Protein AF-0000000075247983 (afdb_homodimer)

Solvent-accessible surface area (backbone atoms only — not comparable to full-atom values): 19689 Å² total; per-residue (Å²): 115,66,64,57,51,50,50,52,48,49,51,36,50,49,36,50,51,39,23,76,73,70,76,43,40,86,64,41,72,39,65,84,83,71,59,38,59,52,85,48,96,90,52,69,82,60,25,55,70,13,61,69,45,40,49,29,49,49,37,22,47,49,20,57,75,70,66,35,63,68,55,24,50,51,24,52,57,52,45,76,62,61,50,58,38,57,54,6,48,50,47,36,47,51,48,50,72,71,66,48,61,91,81,47,50,81,69,48,46,58,53,29,51,53,44,39,75,38,38,58,59,46,34,74,79,36,46,70,59,46,51,49,48,25,54,75,36,22,67,56,39,46,48,21,38,52,51,38,29,51,54,51,41,52,51,54,52,49,50,62,67,62,51,70,69,77,76,71,76,73,72,79,74,74,75,73,84,121,115,66,64,57,49,49,50,53,49,49,51,37,49,49,38,51,52,38,24,76,74,70,76,44,40,85,65,41,72,39,64,85,85,72,60,36,61,51,85,48,94,90,51,70,82,60,25,54,70,13,61,68,46,39,50,30,49,50,38,22,49,50,20,58,74,71,68,36,63,68,54,24,51,50,23,52,57,52,46,76,64,60,49,58,38,58,54,5,48,49,46,35,48,51,47,50,69,71,66,49,62,91,80,46,50,81,69,47,46,58,51,29,51,53,43,40,75,37,39,57,60,47,36,75,80,34,48,68,59,47,52,49,48,25,55,75,36,22,66,57,39,46,49,20,38,52,49,39,28,50,52,50,41,53,50,54,51,50,50,61,67,62,51,69,68,77,74,72,73,73,74,78,75,75,75,74,80,124

Radius of gyration: 28.71 Å; Cα contacts (8 Å, |Δi|>4): 328; chains: 2; bounding box: 70×82×101 Å

Organism: NCBI:txid1955775

InterPro domains:
  IPR011333 SKP1/BTB/POZ domain superfamily [G3DSA:3.30.710.10] (1-108)

Nearest PDB structures (foldseek):
  4abn-assembly1_A  TM=3.132E-01  e=3.348E+00  Mus musculus
  9fmd-assembly1_J  TM=4.756E-01  e=9.266E+00  Homo sapiens
  4abn-assembly2_B  TM=3.081E-01  e=3.727E+00  Mus musculus
  4abn-assembly1_A  TM=3.132E-01  e=3.348E+00  Mus musculus
  9fmd-assembly1_J  TM=4.759E-01  e=9.266E+00  Homo sapiens

Sequence (356 aa):
RRIVLEDELLDTVGCFLQYQYTGEYFPKRLPAPSDALETDPSIPPIDDTGEQLLKHARVYTLADKLGLQNLKRLAHSKIHRINSTARGEIAYARYVYGNTSQDDITIRKPVAAFWASRSHVLRHEAEKEFKSMCLEYPQFGFDVLSLVLDQKEKRSHDRLAESPSVKGSARKRTRMQLRRIVLEDELLDTVGCFLQYQYTGEYFPKRLPAPSDALETDPSIPPIDDTGEQLLKHARVYTLADKLGLQNLKRLAHSKIHRINSTARGEIAYARYVYGNTSQDDITIRKPVAAFWASRSHVLRHEAEKEFKSMCLEYPQFGFDVLSLVLDQKEKRSHDRLAESPSVKGSARKRTRMQL

Foldseek 3Di:
DVVVVVVLVVLLVQQVVVCVVPVGGPQGQDDPPVSATDDDPVDDQEAEQLVQLVSLVSNLLVCVVVVNVSSNVRSLSNNVRHHYALNSLLVNQLCDLVRDDPPCCVNLVVSLVVCLVPVVPRCVVPVVSVVVSCVVRVVSVVSNVVVNVVVVVVVVVVVVVPPPPPPPPPPPPPPPPD/DVVVVVVLVVLLVQQVVVCVVPVGGPQGQDDPPVSATDDDPVDDQEAEQLVQLVSLVSNLLVCVVVVNVSSNVRSLSNNVRHHYALNSLLVNQLCDLVRDDPPCCVNLVVSLVVCLVPVVPRCVVPVVSVVVSCVVRVVSVVSNVVVNVVVVVVVVVVVVVPPPPPPPPPPPPPPPPD

Structure (mmCIF, N/CA/C/O backbone):
data_AF-0000000075247983-model_v1
#
loop_
_entity.id
_entity.type
_entity.pdbx_description
1 polymer 'BTB domain-containing protein'
#
loop_
_atom_site.group_PDB
_atom_site.id
_atom_site.type_symbol
_atom_site.label_atom_id
_atom_site.label_alt_id
_atom_site.label_comp_id
_atom_site.label_asym_id
_atom_site.label_entity_id
_atom_site.label_seq_id
_atom_site.pdbx_PDB_ins_code
_atom_site.Cartn_x
_atom_site.Cartn_y
_atom_site.Cartn_z
_atom_site.occupancy
_atom_site.B_iso_or_equiv
_atom_site.auth_seq_id
_atom_site.auth_comp_id
_atom_site.auth_asym_id
_atom_site.auth_atom_id
_atom_site.pdbx_PDB_model_num
ATOM 1 N N . ARG A 1 1 ? 4.637 -6.156 -30.203 1 51.94 1 ARG A N 1
ATOM 2 C CA . ARG A 1 1 ? 3.658 -6.293 -29.125 1 51.94 1 ARG A CA 1
ATOM 3 C C . ARG A 1 1 ? 2.572 -7.297 -29.5 1 51.94 1 ARG A C 1
ATOM 5 O O . ARG A 1 1 ? 2.199 -8.148 -28.688 1 51.94 1 ARG A O 1
ATOM 12 N N . ARG A 1 2 ? 2.15 -7.371 -30.797 1 62.53 2 ARG A N 1
ATOM 13 C CA . ARG A 1 2 ? 1.099 -8.25 -31.281 1 62.53 2 ARG A CA 1
ATOM 14 C C . ARG A 1 2 ? 1.6 -9.68 -31.422 1 62.53 2 ARG A C 1
ATOM 16 O O . ARG A 1 2 ? 0.907 -10.625 -31.031 1 62.53 2 ARG A O 1
ATOM 23 N N . ILE A 1 3 ? 2.717 -9.75 -31.844 1 66.81 3 ILE A N 1
ATOM 24 C CA . ILE A 1 3 ? 3.291 -11.07 -32.062 1 66.81 3 ILE A CA 1
ATOM 25 C C . ILE A 1 3 ? 3.486 -11.789 -30.734 1 66.81 3 ILE A C 1
ATOM 27 O O . ILE A 1 3 ? 3.184 -12.977 -30.625 1 66.81 3 ILE A O 1
ATOM 31 N N . VAL A 1 4 ? 3.848 -11.086 -29.812 1 69.88 4 VAL A N 1
ATOM 32 C CA . VAL A 1 4 ? 4.102 -11.672 -28.5 1 69.88 4 VAL A CA 1
ATOM 33 C C . VAL A 1 4 ? 2.789 -12.141 -27.875 1 69.88 4 VAL A C 1
ATOM 35 O O . VAL A 1 4 ? 2.709 -13.25 -27.344 1 69.88 4 VAL A O 1
ATOM 38 N N . LEU A 1 5 ? 1.831 -11.391 -28.094 1 75.12 5 LEU A N 1
ATOM 39 C CA . LEU A 1 5 ? 0.512 -11.758 -27.594 1 75.12 5 LEU A CA 1
ATOM 40 C C . LEU A 1 5 ? -0.012 -13.008 -28.297 1 75.12 5 LEU A C 1
ATOM 42 O O . LEU A 1 5 ? -0.596 -13.883 -27.656 1 75.12 5 LEU A O 1
ATOM 46 N N . GLU A 1 6 ? 0.311 -12.969 -29.562 1 77.44 6 GLU A N 1
ATOM 47 C CA . GLU A 1 6 ? -0.13 -14.109 -30.359 1 77.44 6 GLU A CA 1
ATOM 48 C C . GLU A 1 6 ? 0.582 -15.391 -29.922 1 77.44 6 GLU A C 1
ATOM 50 O O . GLU A 1 6 ? -0.037 -16.453 -29.844 1 77.44 6 GLU A O 1
ATOM 55 N N . ASP A 1 7 ? 1.774 -15.211 -29.641 1 82.31 7 ASP A N 1
ATOM 56 C CA . ASP A 1 7 ? 2.549 -16.375 -29.219 1 82.31 7 ASP A CA 1
ATOM 57 C C . ASP A 1 7 ? 2.092 -16.859 -27.844 1 82.31 7 ASP A C 1
ATOM 59 O O . ASP A 1 7 ? 1.99 -18.062 -27.609 1 82.31 7 ASP A O 1
ATOM 63 N N . GLU A 1 8 ? 1.837 -15.945 -27.016 1 83.88 8 GLU A N 1
ATOM 64 C CA . GLU A 1 8 ? 1.361 -16.297 -25.688 1 83.88 8 GLU A CA 1
ATOM 65 C C . GLU A 1 8 ? -0.005 -16.969 -25.75 1 83.88 8 GLU A C 1
ATOM 67 O O . GLU A 1 8 ? -0.257 -17.953 -25.031 1 83.88 8 GLU A O 1
ATOM 72 N N . LEU A 1 9 ? -0.744 -16.469 -26.609 1 88.19 9 LEU A N 1
ATOM 73 C CA . LEU A 1 9 ? -2.072 -17.047 -26.781 1 88.19 9 LEU A CA 1
ATOM 74 C C . LEU A 1 9 ? -1.981 -18.453 -27.359 1 88.19 9 LEU A C 1
ATOM 76 O O . LEU A 1 9 ? -2.689 -19.359 -26.906 1 88.19 9 LEU A O 1
ATOM 80 N N . LEU A 1 10 ? -1.071 -18.625 -28.281 1 91.06 10 LEU A N 1
ATOM 81 C CA . LEU A 1 10 ? -0.896 -19.922 -28.906 1 91.06 10 LEU A CA 1
ATOM 82 C C . LEU A 1 10 ? -0.409 -20.953 -27.891 1 91.06 10 LEU A C 1
ATOM 84 O O . LEU A 1 10 ? -0.871 -22.094 -27.891 1 91.06 10 LEU A O 1
ATOM 88 N N . ASP A 1 11 ? 0.455 -20.484 -27.141 1 94.44 11 ASP A N 1
ATOM 89 C CA . ASP A 1 11 ? 0.974 -21.375 -26.109 1 94.44 11 ASP A CA 1
ATOM 90 C C . ASP A 1 11 ? -0.123 -21.781 -25.125 1 94.44 11 ASP A C 1
ATOM 92 O O . ASP A 1 11 ? -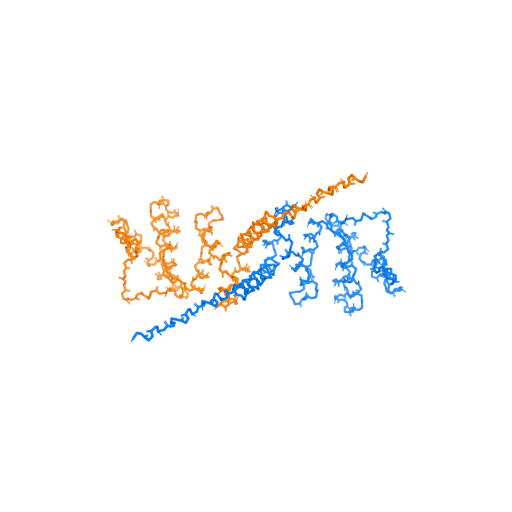0.241 -22.953 -24.766 1 94.44 11 ASP A O 1
ATOM 96 N N . THR A 1 12 ? -0.912 -20.906 -24.734 1 97.38 12 THR A N 1
ATOM 97 C CA . THR A 1 12 ? -1.99 -21.156 -23.781 1 97.38 12 THR A CA 1
ATOM 98 C C . THR A 1 12 ? -3.025 -22.109 -24.375 1 97.38 12 THR A C 1
ATOM 100 O O . THR A 1 12 ? -3.451 -23.062 -23.703 1 97.38 12 THR A O 1
ATOM 103 N N . VAL A 1 13 ? -3.334 -21.875 -25.562 1 96.69 13 VAL A N 1
ATOM 104 C CA . VAL A 1 13 ? -4.285 -22.734 -26.25 1 96.69 13 VAL A CA 1
ATOM 105 C C . VAL A 1 13 ? -3.703 -24.141 -26.406 1 96.69 13 VAL A C 1
ATOM 107 O O . VAL A 1 13 ? -4.418 -25.125 -26.266 1 96.69 13 VAL A O 1
ATOM 110 N N . GLY A 1 14 ? -2.48 -24.141 -26.734 1 97.31 14 GLY A N 1
ATOM 111 C CA . GLY A 1 14 ? -1.809 -25.438 -26.797 1 97.31 14 GLY A CA 1
ATOM 112 C C . GLY A 1 14 ? -1.9 -26.219 -25.5 1 97.31 14 GLY A C 1
ATOM 113 O O . GLY A 1 14 ? -2.184 -27.422 -25.516 1 97.31 14 GLY A O 1
ATOM 114 N N . CYS A 1 15 ? -1.684 -25.609 -24.438 1 97.81 15 CYS A N 1
ATOM 115 C CA . CYS A 1 15 ? -1.804 -26.25 -23.125 1 97.81 15 CYS A CA 1
ATOM 116 C C . CYS A 1 15 ? -3.227 -26.734 -22.891 1 97.81 15 CYS A C 1
ATOM 118 O O . CYS A 1 15 ? -3.43 -27.844 -22.391 1 97.81 15 CYS A O 1
ATOM 120 N N . PHE A 1 16 ? -4.188 -25.875 -23.25 1 98 16 PHE A N 1
ATOM 121 C CA . PHE A 1 16 ? -5.594 -26.219 -23.109 1 98 16 PHE A CA 1
ATOM 122 C C . PHE A 1 16 ? -5.93 -27.469 -23.906 1 98 16 PHE A C 1
ATOM 124 O O . PHE A 1 16 ? -6.574 -28.391 -23.391 1 98 16 PHE A O 1
ATOM 131 N N . LEU A 1 17 ? -5.492 -27.438 -25.109 1 97.75 17 LEU A N 1
ATOM 132 C CA . LEU A 1 17 ? -5.77 -28.578 -25.984 1 97.75 17 LEU A CA 1
ATOM 133 C C . LEU A 1 17 ? -5.121 -29.859 -25.422 1 97.75 17 LEU A C 1
ATOM 135 O O . LEU A 1 17 ? -5.746 -30.922 -25.422 1 97.75 17 LEU A O 1
ATOM 139 N N . GLN A 1 18 ? -3.93 -29.75 -25.031 1 98 18 GLN A N 1
ATOM 140 C CA . GLN A 1 18 ? -3.252 -30.891 -24.422 1 98 18 GLN A CA 1
ATOM 141 C C . GLN A 1 18 ? -4.031 -31.422 -23.219 1 98 18 GLN A C 1
ATOM 143 O O . GLN A 1 18 ? -4.176 -32.625 -23.047 1 98 18 GLN A O 1
ATOM 148 N N . TYR A 1 19 ? -4.473 -30.578 -22.453 1 98.38 19 TYR A N 1
ATOM 149 C CA . TYR A 1 19 ? -5.262 -30.953 -21.281 1 98.38 19 TYR A CA 1
ATOM 150 C C . TYR A 1 19 ? -6.543 -31.672 -21.688 1 98.38 19 TYR A C 1
ATOM 152 O O . TYR A 1 19 ? -6.934 -32.656 -21.078 1 98.38 19 TYR A O 1
ATOM 160 N N . GLN A 1 20 ? -7.238 -31.188 -22.734 1 97.25 20 GLN A N 1
ATOM 161 C CA . GLN A 1 20 ? -8.492 -31.781 -23.203 1 97.25 20 GLN A CA 1
ATOM 162 C C . GLN A 1 20 ? -8.281 -33.219 -23.641 1 97.25 20 GLN A C 1
ATOM 164 O O . GLN A 1 20 ? -9.172 -34.062 -23.469 1 97.25 20 GLN A O 1
ATOM 169 N N . TYR A 1 21 ? -7.113 -33.438 -24.031 1 97.56 21 TYR A N 1
ATOM 170 C CA . TYR A 1 21 ? -6.828 -34.75 -24.594 1 97.56 21 TYR A CA 1
ATOM 171 C C . TYR A 1 21 ? -6.258 -35.688 -23.547 1 97.56 21 TYR A C 1
ATOM 173 O O . TYR A 1 21 ? -6.535 -36.906 -23.547 1 97.56 21 TYR A O 1
ATOM 181 N N . THR A 1 22 ? -5.402 -35.188 -22.656 1 97.31 22 THR A N 1
ATOM 182 C CA . THR A 1 22 ? -4.625 -36.062 -21.781 1 97.31 22 THR A CA 1
ATOM 183 C C . THR A 1 22 ? -5.02 -35.844 -20.312 1 97.31 22 THR A C 1
ATOM 185 O O . THR A 1 22 ? -4.664 -36.656 -19.453 1 97.31 22 THR A O 1
ATOM 188 N N . GLY A 1 23 ? -5.68 -34.719 -19.984 1 97.38 23 GLY A N 1
ATOM 189 C CA . GLY A 1 23 ? -5.961 -34.375 -18.594 1 97.38 23 GLY A CA 1
ATOM 190 C C . GLY A 1 23 ? -4.805 -33.656 -17.922 1 97.38 23 GLY A C 1
ATOM 191 O O . GLY A 1 23 ? -4.824 -33.469 -16.703 1 97.38 23 GLY A O 1
ATOM 192 N N . GLU A 1 24 ? -3.787 -33.406 -18.75 1 97.75 24 GLU A N 1
ATOM 193 C CA . GLU A 1 24 ? -2.572 -32.719 -18.281 1 97.75 24 GLU A CA 1
ATOM 194 C C . GLU A 1 24 ? -1.97 -31.859 -19.391 1 97.75 24 GLU A C 1
ATOM 196 O O . GLU A 1 24 ? -2.42 -31.891 -20.531 1 97.75 24 GLU A O 1
ATOM 201 N N . TYR A 1 25 ? -1.054 -30.938 -18.984 1 97.69 25 TYR A N 1
ATOM 202 C CA . TYR A 1 25 ? -0.298 -30.188 -19.984 1 97.69 25 TYR A CA 1
ATOM 203 C C . TYR A 1 25 ? 1.141 -29.969 -19.531 1 97.69 25 TYR A C 1
ATOM 205 O O . TYR A 1 25 ? 1.453 -30.125 -18.359 1 97.69 25 TYR A O 1
ATOM 213 N N . PHE A 1 26 ? 1.979 -29.75 -20.453 1 95.38 26 PHE A N 1
ATOM 214 C CA . PHE A 1 26 ? 3.404 -29.625 -20.156 1 95.38 26 PHE A CA 1
ATOM 215 C C . PHE A 1 26 ? 3.699 -28.297 -19.484 1 95.38 26 PHE A C 1
ATOM 217 O O . PHE A 1 26 ? 3.152 -27.25 -19.859 1 95.38 26 PHE A O 1
ATOM 224 N N . PRO A 1 27 ? 4.57 -28.297 -18.547 1 96.31 27 PRO A N 1
ATOM 225 C CA . PRO A 1 27 ? 5.234 -29.422 -17.875 1 96.31 27 PRO A CA 1
ATOM 226 C C . PRO A 1 27 ? 4.309 -30.156 -16.922 1 96.31 27 PRO A C 1
ATOM 228 O O . PRO A 1 27 ? 3.561 -29.531 -16.172 1 96.31 27 PRO A O 1
ATOM 231 N N . LYS A 1 28 ? 4.441 -31.484 -16.891 1 96.06 28 LYS A N 1
ATOM 232 C CA . LYS A 1 28 ? 3.541 -32.312 -16.094 1 96.06 28 LYS A CA 1
ATOM 233 C C . LYS A 1 28 ? 3.98 -32.375 -14.633 1 96.06 28 LYS A C 1
ATOM 235 O O . LYS A 1 28 ? 5.176 -32.281 -14.336 1 96.06 28 LYS A O 1
ATOM 240 N N . ARG A 1 29 ? 2.994 -32.5 -13.844 1 95 29 ARG A N 1
ATOM 241 C CA . ARG A 1 29 ? 3.293 -32.75 -12.438 1 95 29 ARG A CA 1
ATOM 242 C C . ARG A 1 29 ? 3.775 -34.188 -12.219 1 95 29 ARG A C 1
ATOM 244 O O . ARG A 1 29 ? 3.172 -35.125 -12.727 1 95 29 ARG A O 1
ATOM 251 N N . LEU A 1 30 ? 4.855 -34.312 -11.531 1 93.12 30 LEU A N 1
ATOM 252 C CA . LEU A 1 30 ? 5.402 -35.625 -11.234 1 93.12 30 LEU A CA 1
ATOM 253 C C . LEU A 1 30 ? 4.637 -36.312 -10.094 1 93.12 30 LEU A C 1
ATOM 255 O O . LEU A 1 30 ? 4.113 -35.625 -9.211 1 93.12 30 LEU A O 1
ATOM 259 N N . PRO A 1 31 ? 4.566 -37.625 -10.242 1 88.56 31 PRO A N 1
ATOM 260 C CA . PRO A 1 31 ? 3.828 -38.312 -9.188 1 88.56 31 PRO A CA 1
ATOM 261 C C . PRO A 1 31 ? 4.484 -38.188 -7.816 1 88.56 31 PRO A C 1
ATOM 263 O O . PRO A 1 31 ? 5.676 -37.875 -7.727 1 88.56 31 PRO A O 1
ATOM 266 N N . ALA A 1 32 ? 3.613 -38.438 -6.891 1 85 32 ALA A N 1
ATOM 267 C CA . ALA A 1 32 ? 4.129 -38.438 -5.523 1 85 32 ALA A CA 1
ATOM 268 C C . ALA A 1 32 ? 5.309 -39.406 -5.395 1 85 32 ALA A C 1
ATOM 270 O O . ALA A 1 32 ? 5.352 -40.438 -6.059 1 85 32 ALA A O 1
ATOM 271 N N . PRO A 1 33 ? 6.344 -38.938 -4.75 1 87.12 33 PRO A N 1
ATOM 272 C CA . PRO A 1 33 ? 6.402 -37.906 -3.693 1 87.12 33 PRO A CA 1
ATOM 273 C C . PRO A 1 33 ? 6.93 -36.562 -4.195 1 87.12 33 PRO A C 1
ATOM 275 O O . PRO A 1 33 ? 6.852 -35.562 -3.48 1 87.12 33 PRO A O 1
ATOM 278 N N . SER A 1 34 ? 7.527 -36.438 -5.312 1 79.19 34 SER A N 1
ATOM 279 C CA . SER A 1 34 ? 8.18 -35.219 -5.766 1 79.19 34 SER A CA 1
ATOM 280 C C . SER A 1 34 ? 7.172 -34.094 -5.898 1 79.19 34 SER A C 1
ATOM 282 O O . SER A 1 34 ? 7.332 -33.031 -5.27 1 79.19 34 SER A O 1
ATOM 284 N N . ASP A 1 35 ? 6.121 -34.281 -6.457 1 84.94 35 ASP A N 1
ATOM 285 C CA . ASP A 1 35 ? 5.074 -33.312 -6.773 1 84.94 35 ASP A CA 1
ATOM 286 C C . ASP A 1 35 ? 5.641 -32.125 -7.539 1 84.94 35 ASP A C 1
ATOM 288 O O . ASP A 1 35 ? 5 -31.062 -7.621 1 84.94 35 ASP A O 1
ATOM 292 N N . ALA A 1 36 ? 6.828 -32.312 -8.008 1 92.19 36 ALA A N 1
ATOM 293 C CA . ALA A 1 36 ? 7.488 -31.281 -8.789 1 92.19 36 ALA A CA 1
ATOM 294 C C . ALA A 1 36 ? 7.016 -31.312 -10.242 1 92.19 36 ALA A C 1
ATOM 296 O O . ALA A 1 36 ? 6.277 -32.219 -10.648 1 92.19 36 ALA A O 1
ATOM 297 N N . LEU A 1 37 ? 7.383 -30.297 -10.938 1 95.06 37 LEU A N 1
ATOM 298 C CA . LEU A 1 37 ? 7.109 -30.266 -12.367 1 95.06 37 LEU A CA 1
ATOM 299 C C . LEU A 1 37 ? 8.219 -30.969 -13.148 1 95.06 37 LEU A C 1
ATOM 301 O O . LEU A 1 37 ? 9.391 -30.875 -12.773 1 95.06 37 LEU A O 1
ATOM 305 N N . GLU A 1 38 ? 7.797 -31.609 -14.195 1 93.94 38 GLU A N 1
ATOM 306 C CA . GLU A 1 38 ? 8.781 -32.219 -15.086 1 93.94 38 GLU A CA 1
ATOM 307 C C . GLU A 1 38 ? 9.766 -31.172 -15.609 1 93.94 38 GLU A C 1
ATOM 309 O O . GLU A 1 38 ? 9.375 -30.031 -15.883 1 93.94 38 GLU A O 1
ATOM 314 N N . THR A 1 39 ? 10.961 -31.609 -15.672 1 89.12 39 THR A N 1
ATOM 315 C CA . THR A 1 39 ? 12.016 -30.688 -16.078 1 89.12 39 THR A CA 1
ATOM 316 C C . THR A 1 39 ? 12.234 -30.75 -17.594 1 89.12 39 THR A C 1
ATOM 318 O O . THR A 1 39 ? 12.016 -31.797 -18.219 1 89.12 39 THR A O 1
ATOM 321 N N . ASP A 1 40 ? 12.508 -29.641 -18.125 1 90.75 40 ASP A N 1
ATOM 322 C CA . ASP A 1 40 ? 12.914 -29.453 -19.516 1 90.75 40 ASP A CA 1
ATOM 323 C C . ASP A 1 40 ? 14.195 -28.625 -19.609 1 90.75 40 ASP A C 1
ATOM 325 O O . ASP A 1 40 ? 14.266 -27.516 -19.062 1 90.75 40 ASP A O 1
ATOM 329 N N . PRO A 1 41 ? 15.219 -29.219 -20.25 1 91.38 41 PRO A N 1
ATOM 330 C CA . PRO A 1 41 ? 16.5 -28.516 -20.344 1 91.38 41 PRO A CA 1
ATOM 331 C C . PRO A 1 41 ? 16.359 -27.109 -20.938 1 91.38 41 PRO A C 1
ATOM 333 O O . PRO A 1 41 ? 17.203 -26.25 -20.703 1 91.38 41 PRO A O 1
ATOM 336 N N . SER A 1 42 ? 15.375 -26.859 -21.672 1 90.56 42 SER A N 1
ATOM 337 C CA . SER A 1 42 ? 15.18 -25.562 -22.312 1 90.56 42 SER A CA 1
ATOM 338 C C . SER A 1 42 ? 14.555 -24.562 -21.359 1 90.56 42 SER A C 1
ATOM 340 O O . SER A 1 42 ? 14.492 -23.359 -21.656 1 90.56 42 SER A O 1
ATOM 342 N N . ILE A 1 43 ? 14.188 -24.984 -20.172 1 89.56 43 ILE A N 1
ATOM 343 C CA . ILE A 1 43 ? 13.531 -24.141 -19.188 1 89.56 43 ILE A CA 1
ATOM 344 C C . ILE A 1 43 ? 14.469 -23.891 -18 1 89.56 43 ILE A C 1
ATOM 346 O O . ILE A 1 43 ? 14.867 -24.844 -17.312 1 89.56 43 ILE A O 1
ATOM 350 N N . PRO A 1 44 ? 14.805 -22.703 -17.812 1 91.94 44 PRO A N 1
ATOM 351 C CA . PRO A 1 44 ? 15.672 -22.438 -16.672 1 91.94 44 PRO A CA 1
ATOM 352 C C . PRO A 1 44 ? 15.031 -22.812 -15.344 1 91.94 44 PRO A C 1
ATOM 354 O O . PRO A 1 44 ? 13.812 -22.688 -15.18 1 91.94 44 PRO A O 1
ATOM 357 N N . PRO A 1 45 ? 15.883 -23.203 -14.383 1 92.44 45 PRO A N 1
ATOM 358 C CA . PRO A 1 45 ? 15.352 -23.625 -13.078 1 92.44 45 PRO A CA 1
ATOM 359 C C . PRO A 1 45 ? 14.758 -22.469 -12.281 1 92.44 45 PRO A C 1
ATOM 361 O O . PRO A 1 45 ? 13.883 -22.688 -11.438 1 92.44 45 PRO A O 1
ATOM 364 N N . ILE A 1 46 ? 15.281 -21.328 -12.492 1 96.25 46 ILE A N 1
ATOM 365 C CA . ILE A 1 46 ? 14.758 -20.141 -11.82 1 96.25 46 ILE A CA 1
ATOM 366 C C . ILE A 1 46 ? 14.078 -19.234 -12.844 1 96.25 46 ILE A C 1
ATOM 368 O O . ILE A 1 46 ? 14.656 -18.906 -13.883 1 96.25 46 ILE A O 1
ATOM 372 N N . ASP A 1 47 ? 12.875 -18.984 -12.562 1 96.69 47 ASP A N 1
ATOM 373 C CA . ASP A 1 47 ? 12.07 -18.141 -13.438 1 96.69 47 ASP A CA 1
ATOM 374 C C . ASP A 1 47 ? 12.383 -16.672 -13.219 1 96.69 47 ASP A C 1
ATOM 376 O O . ASP A 1 47 ? 11.703 -15.992 -12.445 1 96.69 47 ASP A O 1
ATOM 380 N N . ASP A 1 48 ? 13.172 -16.031 -13.961 1 95.12 48 ASP A N 1
ATOM 381 C CA . ASP A 1 48 ? 13.648 -14.672 -13.758 1 95.12 48 ASP A CA 1
ATOM 382 C C . ASP A 1 48 ? 12.688 -13.664 -14.383 1 95.12 48 ASP A C 1
ATOM 384 O O . ASP A 1 48 ? 12.555 -12.539 -13.891 1 95.12 48 ASP A O 1
ATOM 388 N N . THR A 1 49 ? 12.078 -14.086 -15.438 1 95.12 49 THR A N 1
ATOM 389 C CA . THR A 1 49 ? 11.227 -13.156 -16.172 1 95.12 49 THR A CA 1
ATOM 390 C C . THR A 1 49 ? 9.766 -13.305 -15.734 1 95.12 49 THR A C 1
ATOM 392 O O . THR A 1 49 ? 8.945 -12.414 -15.977 1 95.12 49 THR A O 1
ATOM 395 N N . GLY A 1 50 ? 9.422 -14.398 -15.242 1 97.25 50 GLY A N 1
ATOM 396 C CA . GLY A 1 50 ? 8.047 -14.711 -14.883 1 97.25 50 GLY A CA 1
ATOM 397 C C . GLY A 1 50 ? 7.316 -15.508 -15.945 1 97.25 50 GLY A C 1
ATOM 398 O O . GLY A 1 50 ? 6.141 -15.844 -15.781 1 97.25 50 GLY A O 1
ATOM 399 N N . GLU A 1 51 ? 8.055 -15.93 -16.953 1 96.19 51 GLU A N 1
ATOM 400 C CA . GLU A 1 51 ? 7.41 -16.578 -18.094 1 96.19 51 GLU A CA 1
ATOM 401 C C . GLU A 1 51 ? 6.785 -17.906 -17.688 1 96.19 51 GLU A C 1
ATOM 403 O O . GLU A 1 51 ? 5.715 -18.266 -18.188 1 96.19 51 GLU A O 1
ATOM 408 N N . GLN A 1 52 ? 7.477 -18.641 -16.891 1 96.12 52 GLN A N 1
ATOM 409 C CA . GLN A 1 52 ? 6.938 -19.922 -16.453 1 96.12 52 GLN A CA 1
ATOM 410 C C . GLN A 1 52 ? 5.699 -19.734 -15.586 1 96.12 52 GLN A C 1
ATOM 412 O O . GLN A 1 52 ? 4.707 -20.438 -15.75 1 96.12 52 GLN A O 1
ATOM 417 N N . LEU A 1 53 ? 5.672 -18.75 -14.703 1 98.12 53 LEU A N 1
ATOM 418 C CA . LEU A 1 53 ? 4.504 -18.406 -13.898 1 98.12 53 LEU A CA 1
ATOM 419 C C . LEU A 1 53 ? 3.344 -17.969 -14.781 1 98.12 53 LEU A C 1
ATOM 421 O O . LEU A 1 53 ? 2.209 -18.422 -14.602 1 98.12 53 LEU A O 1
ATOM 425 N N . LEU A 1 54 ? 3.678 -17.203 -15.727 1 98.19 54 LEU A N 1
ATOM 426 C CA . LEU A 1 54 ? 2.664 -16.594 -16.594 1 98.19 54 LEU A CA 1
ATOM 427 C C . LEU A 1 54 ? 1.981 -17.672 -17.453 1 98.19 54 LEU A C 1
ATOM 429 O O . LEU A 1 54 ? 0.79 -17.562 -17.75 1 98.19 54 LEU A O 1
ATOM 433 N N . LYS A 1 55 ? 2.783 -18.625 -17.828 1 97.19 55 LYS A N 1
ATOM 434 C CA . LYS A 1 55 ? 2.199 -19.734 -18.594 1 97.19 55 LYS A CA 1
ATOM 435 C C . LYS A 1 55 ? 1.025 -20.344 -17.844 1 97.19 55 LYS A C 1
ATOM 437 O O . LYS A 1 55 ? -0.067 -20.484 -18.391 1 97.19 55 LYS A O 1
ATOM 442 N N . HIS A 1 56 ? 1.234 -20.672 -16.641 1 98.25 56 HIS A N 1
ATOM 443 C CA . HIS A 1 56 ? 0.202 -21.312 -15.844 1 98.25 56 HIS A CA 1
ATOM 444 C C . HIS A 1 56 ? -0.875 -20.328 -15.422 1 98.25 56 HIS A C 1
ATOM 446 O O . HIS A 1 56 ? -2.047 -20.688 -15.305 1 98.25 56 HIS A O 1
ATOM 452 N N . ALA A 1 57 ? -0.511 -19.062 -15.219 1 98.75 57 ALA A N 1
ATOM 453 C CA . ALA A 1 57 ? -1.5 -18.047 -14.891 1 98.75 57 ALA A CA 1
ATOM 454 C C . ALA A 1 57 ? -2.486 -17.844 -16.047 1 98.75 57 ALA A C 1
ATOM 456 O O . ALA A 1 57 ? -3.688 -17.688 -15.812 1 98.75 57 ALA A O 1
ATOM 457 N N . ARG A 1 58 ? -1.95 -17.875 -17.203 1 98.62 58 ARG A N 1
ATOM 458 C CA . ARG A 1 58 ? -2.803 -17.734 -18.375 1 98.62 58 ARG A CA 1
ATOM 459 C C . ARG A 1 58 ? -3.73 -18.922 -18.531 1 98.62 58 ARG A C 1
ATOM 461 O O . ARG A 1 58 ? -4.902 -18.766 -18.891 1 98.62 58 ARG A O 1
ATOM 468 N N . VAL A 1 59 ? -3.266 -20.062 -18.297 1 98.69 59 VAL A N 1
ATOM 469 C CA . VAL A 1 59 ? -4.109 -21.25 -18.312 1 98.69 59 VAL A CA 1
ATOM 470 C C . VAL A 1 59 ? -5.172 -21.156 -17.219 1 98.69 59 VAL A C 1
ATOM 472 O O . VAL A 1 59 ? -6.34 -21.469 -17.453 1 98.69 59 VAL A O 1
ATOM 475 N N . TYR A 1 60 ? -4.781 -20.688 -16.094 1 98.75 60 TYR A N 1
ATOM 476 C CA . TYR A 1 60 ? -5.699 -20.5 -14.977 1 98.75 60 TYR A CA 1
ATOM 477 C C . TYR A 1 60 ? -6.848 -19.578 -15.375 1 98.75 60 TYR A C 1
ATOM 479 O O . TYR A 1 60 ? -8.016 -19.906 -15.164 1 98.75 60 TYR A O 1
ATOM 487 N N . THR A 1 61 ? -6.562 -18.469 -15.961 1 98.44 61 THR A N 1
ATOM 488 C CA . THR A 1 61 ? -7.59 -17.5 -16.297 1 98.44 61 THR A CA 1
ATOM 489 C C . THR A 1 61 ? -8.453 -18 -17.453 1 98.44 61 THR A C 1
ATOM 491 O O . THR A 1 61 ? -9.664 -17.75 -17.484 1 98.44 61 THR A O 1
ATOM 494 N N . LEU A 1 62 ? -7.844 -18.703 -18.375 1 98.06 62 LEU A N 1
ATOM 495 C CA . LEU A 1 62 ? -8.625 -19.312 -19.453 1 98.06 62 LEU A CA 1
ATOM 496 C C . LEU A 1 62 ? -9.609 -20.328 -18.891 1 98.06 62 LEU A C 1
ATOM 498 O O . LEU A 1 62 ? -10.781 -20.328 -19.266 1 98.06 62 LEU A O 1
ATOM 502 N N . ALA A 1 63 ? -9.102 -21.172 -18.078 1 98.5 63 ALA A N 1
ATOM 503 C CA . ALA A 1 63 ? -9.93 -22.188 -17.438 1 98.5 63 ALA A CA 1
ATOM 504 C C . ALA A 1 63 ? -11.094 -21.562 -16.688 1 98.5 63 ALA A C 1
ATOM 506 O O . ALA A 1 63 ? -12.227 -22.062 -16.75 1 98.5 63 ALA A O 1
ATOM 507 N N . ASP A 1 64 ? -10.812 -20.484 -16 1 98.06 64 ASP A N 1
ATOM 508 C CA . ASP A 1 64 ? -11.844 -19.766 -15.258 1 98.06 64 ASP A CA 1
ATOM 509 C C . ASP A 1 64 ? -12.938 -19.25 -16.203 1 98.06 64 ASP A C 1
ATOM 511 O O . ASP A 1 64 ? -14.125 -19.406 -15.922 1 98.06 64 ASP A O 1
ATOM 515 N N . LYS A 1 65 ? -12.547 -18.719 -17.281 1 97.06 65 LYS A N 1
ATOM 516 C CA . LYS A 1 65 ? -13.484 -18.172 -18.25 1 97.06 65 LYS A CA 1
ATOM 517 C C . LYS A 1 65 ? -14.336 -19.281 -18.875 1 97.06 65 LYS A C 1
ATOM 519 O O . LYS A 1 65 ? -15.5 -19.047 -19.219 1 97.06 65 LYS A O 1
ATOM 524 N N . LEU A 1 66 ? -13.766 -20.375 -19.016 1 97.44 66 LEU A N 1
ATOM 525 C CA . LEU A 1 66 ? -14.445 -21.469 -19.672 1 97.44 66 LEU A CA 1
ATOM 526 C C . LEU A 1 66 ? -15.195 -22.344 -18.672 1 97.44 66 LEU A C 1
ATOM 528 O O . LEU A 1 66 ? -15.875 -23.297 -19.047 1 97.44 66 LEU A O 1
ATOM 532 N N . GLY A 1 67 ? -15.055 -22.047 -17.406 1 97.69 67 GLY A N 1
ATOM 533 C CA . GLY A 1 67 ? -15.742 -22.797 -16.359 1 97.69 67 GLY A CA 1
ATOM 534 C C . GLY A 1 67 ? -15.156 -24.172 -16.125 1 97.69 67 GLY A C 1
ATOM 535 O O . GLY A 1 67 ? -15.867 -25.094 -15.727 1 97.69 67 GLY A O 1
ATOM 536 N N . LEU A 1 68 ? -13.883 -24.391 -16.375 1 98.25 68 LEU A N 1
ATOM 537 C CA . LEU A 1 68 ? -13.203 -25.672 -16.203 1 98.25 68 LEU A CA 1
ATOM 538 C C . LEU A 1 68 ? -12.461 -25.719 -14.867 1 98.25 68 LEU A C 1
ATOM 540 O O . LEU A 1 68 ? -11.25 -25.484 -14.82 1 98.25 68 LEU A O 1
ATOM 544 N N . GLN A 1 69 ? -13.141 -26.188 -13.859 1 98.19 69 GLN A N 1
ATOM 545 C CA . GLN A 1 69 ? -12.648 -26.109 -12.484 1 98.19 69 GLN A CA 1
ATOM 546 C C . GLN A 1 69 ? -11.422 -26.984 -12.289 1 98.19 69 GLN A C 1
ATOM 548 O O . GLN A 1 69 ? -10.477 -26.594 -11.594 1 98.19 69 GLN A O 1
ATOM 553 N N . ASN A 1 70 ? -11.438 -28.094 -12.875 1 98.38 70 ASN A N 1
ATOM 554 C CA . ASN A 1 70 ? -10.305 -29 -12.711 1 98.38 70 ASN A CA 1
ATOM 555 C C . ASN A 1 70 ? -9.039 -28.453 -13.367 1 98.38 70 ASN A C 1
ATOM 557 O O . ASN A 1 70 ? -7.945 -28.578 -12.812 1 98.38 70 ASN A O 1
ATOM 561 N N . LEU A 1 71 ? -9.172 -27.875 -14.523 1 98.5 71 LEU A N 1
ATOM 562 C CA . LEU A 1 71 ? -8.039 -27.25 -15.195 1 98.5 71 LEU A CA 1
ATOM 563 C C . LEU A 1 71 ? -7.547 -26.047 -14.414 1 98.5 71 LEU A C 1
ATOM 565 O O . LEU A 1 71 ? -6.34 -25.812 -14.32 1 98.5 71 LEU A O 1
ATOM 569 N N . LYS A 1 72 ? -8.477 -25.297 -13.859 1 98.5 72 LYS A N 1
ATOM 570 C CA . LYS A 1 72 ? -8.133 -24.141 -13.031 1 98.5 72 LYS A CA 1
ATOM 571 C C . LYS A 1 72 ? -7.297 -24.562 -11.828 1 98.5 72 LYS A C 1
ATOM 573 O O . LYS A 1 72 ? -6.258 -23.969 -11.539 1 98.5 72 LYS A O 1
ATOM 578 N N . ARG A 1 73 ? -7.715 -25.594 -11.219 1 98.12 73 ARG A N 1
ATOM 579 C CA . ARG A 1 73 ? -7.016 -26.141 -10.055 1 98.12 73 ARG A CA 1
ATOM 580 C C . ARG A 1 73 ? -5.637 -26.656 -10.445 1 98.12 73 ARG A C 1
ATOM 582 O O . ARG A 1 73 ? -4.66 -26.438 -9.727 1 98.12 73 ARG A O 1
ATOM 589 N N . LEU A 1 74 ? -5.582 -27.375 -11.555 1 98 74 LEU A N 1
ATOM 590 C CA . LEU A 1 74 ? -4.309 -27.906 -12.047 1 98 74 LEU A CA 1
ATOM 591 C C . LEU A 1 74 ? -3.318 -26.766 -12.305 1 98 74 LEU A C 1
ATOM 593 O O . LEU A 1 74 ? -2.164 -26.844 -11.875 1 98 74 LEU A O 1
ATOM 597 N N . ALA A 1 75 ? -3.738 -25.766 -12.977 1 98.56 75 ALA A N 1
ATOM 598 C CA . ALA A 1 75 ? -2.889 -24.625 -13.273 1 98.56 75 ALA A CA 1
ATOM 599 C C . ALA A 1 75 ? -2.398 -23.953 -11.992 1 98.56 75 ALA A C 1
ATOM 601 O O . ALA A 1 75 ? -1.216 -23.625 -11.859 1 98.56 75 ALA A O 1
ATOM 602 N N . HIS A 1 76 ? -3.305 -23.781 -11.102 1 98.25 76 HIS A N 1
ATOM 603 C CA . HIS A 1 76 ? -2.965 -23.172 -9.82 1 98.25 76 HIS A CA 1
ATOM 604 C C . HIS A 1 76 ? -1.898 -23.984 -9.094 1 98.25 76 HIS A C 1
ATOM 606 O O . HIS A 1 76 ? -0.957 -23.422 -8.531 1 98.25 76 HIS A O 1
ATOM 612 N N . SER A 1 77 ? -2.051 -25.25 -9.094 1 97.12 77 SER A N 1
ATOM 613 C CA . SER A 1 77 ? -1.103 -26.141 -8.414 1 97.12 77 SER A CA 1
ATOM 614 C C . SER A 1 77 ? 0.287 -26.031 -9.031 1 97.12 77 SER A C 1
ATOM 616 O O . SER A 1 77 ? 1.295 -26.172 -8.336 1 97.12 77 SER A O 1
ATOM 618 N N . LYS A 1 78 ? 0.339 -25.797 -10.289 1 97.5 78 LYS A N 1
ATOM 619 C CA . LYS A 1 78 ? 1.621 -25.703 -10.984 1 97.5 78 LYS A CA 1
ATOM 620 C C . LYS A 1 78 ? 2.316 -24.375 -10.695 1 97.5 78 LYS A C 1
ATOM 622 O O . LYS A 1 78 ? 3.545 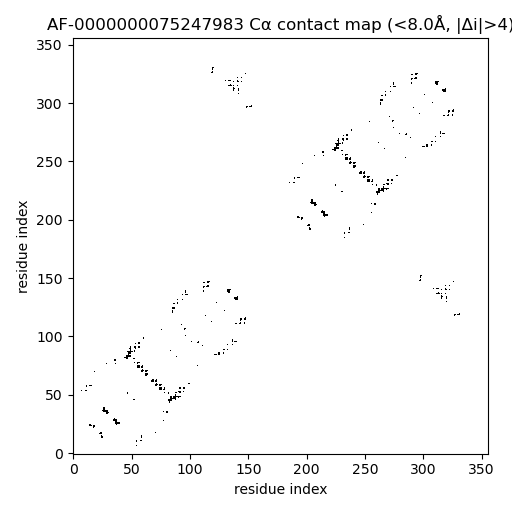-24.328 -10.609 1 97.5 78 LYS A O 1
ATOM 627 N N . ILE A 1 79 ? 1.545 -23.344 -10.484 1 97.88 79 ILE A N 1
ATOM 628 C CA . ILE A 1 79 ? 2.082 -22.031 -10.141 1 97.88 79 ILE A CA 1
ATOM 629 C C . ILE A 1 79 ? 2.896 -22.141 -8.852 1 97.88 79 ILE A C 1
ATOM 631 O O . ILE A 1 79 ? 3.986 -21.578 -8.75 1 97.88 79 ILE A O 1
ATOM 635 N N . HIS A 1 80 ? 2.426 -22.953 -7.934 1 94.88 80 HIS A N 1
ATOM 636 C CA . HIS A 1 80 ? 3.002 -23.047 -6.598 1 94.88 80 HIS A CA 1
ATOM 637 C C . HIS A 1 80 ? 4.312 -23.828 -6.621 1 94.88 80 HIS A C 1
ATOM 639 O O . HIS A 1 80 ? 5.031 -23.875 -5.621 1 94.88 80 HIS A O 1
ATOM 645 N N . ARG A 1 81 ? 4.688 -24.391 -7.746 1 95.06 81 ARG A N 1
ATOM 646 C CA . ARG A 1 81 ? 5.863 -25.25 -7.848 1 95.06 81 ARG A CA 1
ATOM 647 C C . ARG A 1 81 ? 7.004 -24.531 -8.562 1 95.06 81 ARG A C 1
ATOM 649 O O . ARG A 1 81 ? 8.094 -25.094 -8.719 1 95.06 81 ARG A O 1
ATOM 656 N N . ILE A 1 82 ? 6.816 -23.312 -8.914 1 96.06 82 ILE A N 1
ATOM 657 C CA . ILE A 1 82 ? 7.793 -22.578 -9.703 1 96.06 82 ILE A CA 1
ATOM 658 C C . ILE A 1 82 ? 8.625 -21.688 -8.781 1 96.06 82 ILE A C 1
ATOM 660 O O . ILE A 1 82 ? 8.086 -20.953 -7.957 1 96.06 82 ILE A O 1
ATOM 664 N N . ASN A 1 83 ? 9.93 -21.781 -8.883 1 94.75 83 ASN A N 1
ATOM 665 C CA . ASN A 1 83 ? 10.844 -20.859 -8.227 1 94.75 83 ASN A CA 1
ATOM 666 C C . ASN A 1 83 ? 11.117 -19.641 -9.102 1 94.75 83 ASN A C 1
ATOM 668 O O . ASN A 1 83 ? 11.547 -19.766 -10.25 1 94.75 83 ASN A O 1
ATOM 672 N N . SER A 1 84 ? 10.875 -18.5 -8.523 1 96.56 84 SER A N 1
ATOM 673 C CA . SER A 1 84 ? 11.008 -17.297 -9.336 1 96.56 84 SER A CA 1
ATOM 674 C C . SER A 1 84 ? 11.789 -16.219 -8.594 1 96.56 84 SER A C 1
ATOM 676 O O . SER A 1 84 ? 11.922 -16.266 -7.367 1 96.56 84 SER A O 1
ATOM 678 N N . THR A 1 85 ? 12.383 -15.273 -9.344 1 96.25 85 THR A N 1
ATOM 679 C CA . THR A 1 85 ? 13.008 -14.078 -8.781 1 96.25 85 THR A CA 1
ATOM 680 C C . THR A 1 85 ? 11.961 -13.023 -8.453 1 96.25 85 THR A C 1
ATOM 682 O O . THR A 1 85 ? 10.781 -13.195 -8.75 1 96.25 85 THR A O 1
ATOM 685 N N . ALA A 1 86 ? 12.453 -11.922 -7.844 1 96.69 86 ALA A N 1
ATOM 686 C CA . ALA A 1 86 ? 11.578 -10.781 -7.566 1 96.69 86 ALA A CA 1
ATOM 687 C C . ALA A 1 86 ? 10.945 -10.242 -8.844 1 96.69 86 ALA A C 1
ATOM 689 O O . ALA A 1 86 ? 9.742 -9.969 -8.883 1 96.69 86 ALA A O 1
ATOM 690 N N . ARG A 1 87 ? 11.711 -10.188 -9.852 1 96.62 87 ARG A N 1
ATOM 691 C CA . ARG A 1 87 ? 11.219 -9.688 -11.125 1 96.62 87 ARG A CA 1
ATOM 692 C C . ARG A 1 87 ? 10.148 -10.602 -11.703 1 96.62 87 ARG A C 1
ATOM 694 O O . ARG A 1 87 ? 9.133 -10.133 -12.219 1 96.62 87 ARG A O 1
ATOM 701 N N . GLY A 1 88 ? 10.469 -11.891 -11.625 1 97.62 88 GLY A N 1
ATOM 702 C CA . GLY A 1 88 ? 9.469 -12.852 -12.07 1 97.62 88 GLY A CA 1
ATOM 703 C C . GLY A 1 88 ? 8.172 -12.766 -11.289 1 97.62 88 GLY A C 1
ATOM 704 O O . GLY A 1 88 ? 7.09 -12.812 -11.875 1 97.62 88 GLY A O 1
ATOM 705 N N . GLU A 1 89 ? 8.305 -12.609 -10.016 1 98.19 89 GLU A N 1
ATOM 706 C CA . GLU A 1 89 ? 7.137 -12.539 -9.141 1 98.19 89 GLU A CA 1
ATOM 707 C C . GLU A 1 89 ? 6.328 -11.266 -9.398 1 98.19 89 GLU A C 1
ATOM 709 O O . GLU A 1 89 ? 5.102 -11.273 -9.305 1 98.19 89 GLU A O 1
ATOM 714 N N . ILE A 1 90 ? 6.973 -10.195 -9.695 1 98.44 90 ILE A N 1
ATOM 715 C CA . ILE A 1 90 ? 6.273 -8.945 -9.992 1 98.44 90 ILE A CA 1
ATOM 716 C C . ILE A 1 90 ? 5.48 -9.102 -11.289 1 98.44 90 ILE A C 1
ATOM 718 O O . ILE A 1 90 ? 4.328 -8.664 -11.375 1 98.44 90 ILE A O 1
ATOM 722 N N . ALA A 1 91 ? 6.125 -9.734 -12.273 1 98.12 91 ALA A N 1
ATOM 723 C CA . ALA A 1 91 ? 5.418 -9.984 -13.531 1 98.12 91 ALA A CA 1
ATOM 724 C C . ALA A 1 91 ? 4.168 -10.828 -13.297 1 98.12 91 ALA A C 1
ATOM 726 O O . ALA A 1 91 ? 3.107 -10.555 -13.859 1 98.12 91 ALA A O 1
ATOM 727 N N . TYR A 1 92 ? 4.344 -11.812 -12.484 1 98.5 92 TYR A N 1
ATOM 728 C CA . TYR A 1 92 ? 3.244 -12.695 -12.125 1 98.5 92 TYR A CA 1
ATOM 729 C C . TYR A 1 92 ? 2.139 -11.93 -11.406 1 98.5 92 TYR A C 1
ATOM 731 O O . TYR A 1 92 ? 0.963 -12.047 -11.758 1 98.5 92 TYR A O 1
ATOM 739 N N . ALA A 1 93 ? 2.488 -11.117 -10.445 1 98.75 93 ALA A N 1
ATOM 740 C CA . ALA A 1 93 ? 1.525 -10.32 -9.688 1 98.75 93 ALA A CA 1
ATOM 741 C C . ALA A 1 93 ? 0.769 -9.359 -10.609 1 98.75 93 ALA A C 1
ATOM 743 O O . ALA A 1 93 ? -0.449 -9.211 -10.484 1 98.75 93 ALA A O 1
ATOM 744 N N . ARG A 1 94 ? 1.517 -8.797 -11.469 1 98.56 94 ARG A N 1
ATOM 745 C CA . ARG A 1 94 ? 0.911 -7.879 -12.422 1 98.56 94 ARG A CA 1
ATOM 746 C C . ARG A 1 94 ? -0.149 -8.586 -13.266 1 98.56 94 ARG A C 1
ATOM 748 O O . ARG A 1 94 ? -1.248 -8.055 -13.453 1 98.56 94 ARG A O 1
ATOM 755 N N . TYR A 1 95 ? 0.151 -9.719 -13.711 1 98.38 95 TYR A N 1
ATOM 756 C CA . TYR A 1 95 ? -0.807 -10.477 -14.508 1 98.38 95 TYR A CA 1
ATOM 757 C C . TYR A 1 95 ? -2.043 -10.82 -13.688 1 98.38 95 TYR A C 1
ATOM 759 O O . TYR A 1 95 ? -3.172 -10.641 -14.148 1 98.38 95 TYR A O 1
ATOM 767 N N . VAL A 1 96 ? -1.848 -11.328 -12.516 1 98.69 96 VAL A N 1
ATOM 768 C CA . VAL A 1 96 ? -2.939 -11.789 -11.672 1 98.69 96 VAL A CA 1
ATOM 769 C C . VAL A 1 96 ? -3.885 -10.633 -11.359 1 98.69 96 VAL A C 1
ATOM 771 O O . VAL A 1 96 ? -5.094 -10.734 -11.578 1 98.69 96 VAL A O 1
ATOM 774 N N . TYR A 1 97 ? -3.354 -9.562 -10.977 1 98.62 97 TYR A N 1
ATOM 775 C CA . TYR A 1 97 ? -4.195 -8.445 -10.562 1 98.62 97 TYR A CA 1
ATOM 776 C C . TYR A 1 97 ? -4.777 -7.727 -11.781 1 98.62 97 TYR A C 1
ATOM 778 O O . TYR A 1 97 ? -5.777 -7.012 -11.664 1 98.62 97 TYR A O 1
ATOM 786 N N . GLY A 1 98 ? -4.215 -7.957 -12.93 1 98.31 98 GLY A N 1
ATOM 787 C CA . GLY A 1 98 ? -4.723 -7.352 -14.148 1 98.31 98 GLY A CA 1
ATOM 788 C C . GLY A 1 98 ? -5.727 -8.227 -14.875 1 98.31 98 GLY A C 1
ATOM 789 O O . GLY A 1 98 ? -6.465 -7.746 -15.734 1 98.31 98 GLY A O 1
ATOM 790 N N . ASN A 1 99 ? -5.746 -9.516 -14.523 1 97.75 99 ASN A N 1
ATOM 791 C CA . ASN A 1 99 ? -6.516 -10.422 -15.375 1 97.75 99 ASN A CA 1
ATOM 792 C C . ASN A 1 99 ? -7.477 -11.281 -14.562 1 97.75 99 ASN A C 1
AT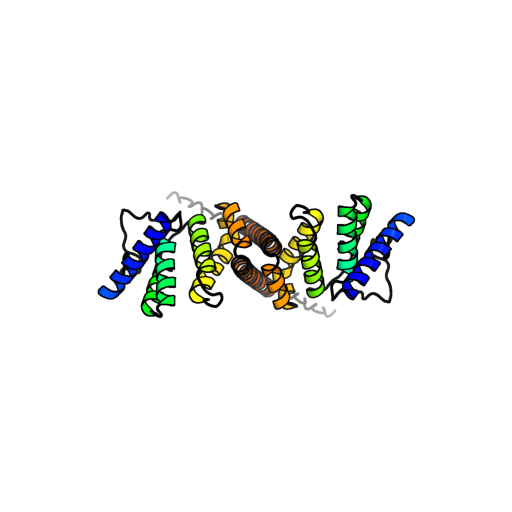OM 794 O O . ASN A 1 99 ? -8.055 -12.234 -15.078 1 97.75 99 ASN A O 1
ATOM 798 N N . THR A 1 100 ? -7.66 -10.984 -13.289 1 97.94 100 THR A N 1
ATOM 799 C CA . THR A 1 100 ? -8.625 -11.711 -12.461 1 97.94 100 THR A CA 1
ATOM 800 C C . THR A 1 100 ? -9.516 -10.734 -11.703 1 97.94 100 THR A C 1
ATOM 802 O O . THR A 1 100 ? -9.156 -9.57 -11.516 1 97.94 100 THR A O 1
ATOM 805 N N . SER A 1 101 ? -10.672 -11.242 -11.328 1 96.25 101 SER A N 1
ATOM 806 C CA . SER A 1 101 ? -11.602 -10.43 -10.555 1 96.25 101 SER A CA 1
ATOM 807 C C . SER A 1 101 ? -11.086 -10.195 -9.141 1 96.25 101 SER A C 1
ATOM 809 O O . SER A 1 101 ? -10.305 -10.992 -8.617 1 96.25 101 SER A O 1
ATOM 811 N N . GLN A 1 102 ? -11.547 -9.18 -8.547 1 94.31 102 GLN A N 1
ATOM 812 C CA . GLN A 1 102 ? -11.156 -8.867 -7.18 1 94.31 102 GLN A CA 1
ATOM 813 C C . GLN A 1 102 ? -11.617 -9.945 -6.211 1 94.31 102 GLN A C 1
ATOM 815 O O . GLN A 1 102 ? -11.039 -10.109 -5.133 1 94.31 102 GLN A O 1
ATOM 820 N N . ASP A 1 103 ? -12.594 -10.664 -6.637 1 95.06 103 ASP A N 1
ATOM 821 C CA . ASP A 1 103 ? -13.172 -11.68 -5.766 1 95.06 103 ASP A CA 1
ATOM 822 C C . ASP A 1 103 ? -12.422 -13 -5.887 1 95.06 103 ASP A C 1
ATOM 824 O O . ASP A 1 103 ? -12.688 -13.945 -5.141 1 95.06 103 ASP A O 1
ATOM 828 N N . ASP A 1 104 ? -11.492 -13.094 -6.773 1 97 104 ASP A N 1
ATOM 829 C CA . ASP A 1 104 ? -10.719 -14.328 -6.922 1 97 104 ASP A CA 1
ATOM 830 C C . ASP A 1 104 ? -9.625 -14.414 -5.863 1 97 104 ASP A C 1
ATOM 832 O O . ASP A 1 104 ? -8.438 -14.312 -6.18 1 97 104 ASP A O 1
ATOM 836 N N . ILE A 1 105 ? -9.961 -14.742 -4.727 1 96.81 105 ILE A N 1
ATOM 837 C CA . ILE A 1 105 ? -9.07 -14.797 -3.568 1 96.81 105 ILE A CA 1
ATOM 838 C C . ILE A 1 105 ? -8.102 -15.969 -3.717 1 96.81 105 ILE A C 1
ATOM 840 O O . ILE A 1 105 ? -6.996 -15.938 -3.176 1 96.81 105 ILE A O 1
ATOM 844 N N . THR A 1 106 ? -8.516 -16.938 -4.426 1 97.12 106 THR A N 1
ATOM 845 C CA . THR A 1 106 ? -7.719 -18.156 -4.574 1 97.12 106 THR A CA 1
ATOM 846 C C . THR A 1 106 ? -6.336 -17.828 -5.129 1 97.12 106 THR A C 1
ATOM 848 O O . THR A 1 106 ? -5.328 -18.344 -4.629 1 97.12 106 THR A O 1
ATOM 851 N N . ILE A 1 107 ? -6.309 -16.984 -6.141 1 97.94 107 ILE A N 1
ATOM 852 C CA . ILE A 1 107 ? -5.023 -16.75 -6.785 1 97.94 107 ILE A CA 1
ATOM 853 C C . ILE A 1 107 ? -4.418 -15.445 -6.258 1 97.94 107 ILE A C 1
ATOM 855 O O . ILE A 1 107 ? -3.195 -15.281 -6.246 1 97.94 107 ILE A O 1
ATOM 859 N N . ARG A 1 108 ? -5.203 -14.516 -5.727 1 98.38 108 ARG A N 1
ATOM 860 C CA . ARG A 1 108 ? -4.695 -13.227 -5.281 1 98.38 108 ARG A CA 1
ATOM 861 C C . ARG A 1 108 ? -4.105 -13.32 -3.879 1 98.38 108 ARG A C 1
ATOM 863 O O . ARG A 1 108 ? -3.09 -12.695 -3.582 1 98.38 108 ARG A O 1
ATOM 870 N N . LYS A 1 109 ? -4.707 -14.086 -3.041 1 98.06 109 LYS A N 1
ATOM 871 C CA . LYS A 1 109 ? -4.273 -14.156 -1.648 1 98.06 109 LYS A CA 1
ATOM 872 C C . LYS A 1 109 ? -2.838 -14.672 -1.545 1 98.06 109 LYS A C 1
ATOM 874 O O . LYS A 1 109 ? -2.008 -14.07 -0.859 1 98.06 109 LYS A O 1
ATOM 879 N N . PRO A 1 110 ? -2.482 -15.75 -2.223 1 97.94 110 PRO A N 1
ATOM 880 C CA . PRO A 1 110 ? -1.099 -16.219 -2.145 1 97.94 110 PRO A CA 1
ATOM 881 C C . PRO A 1 110 ? -0.095 -15.203 -2.684 1 97.94 110 PRO A C 1
ATOM 883 O O . PRO A 1 110 ? 1.03 -15.117 -2.186 1 97.94 110 PRO A O 1
ATOM 886 N N . VAL A 1 111 ? -0.488 -14.484 -3.666 1 98.25 111 VAL A N 1
ATOM 887 C CA . VAL A 1 111 ? 0.384 -13.445 -4.211 1 98.25 111 VAL A CA 1
ATOM 888 C C . VAL A 1 111 ? 0.66 -12.391 -3.145 1 98.25 111 VAL A C 1
ATOM 890 O O . VAL A 1 111 ? 1.816 -12.062 -2.871 1 98.25 111 VAL A O 1
ATOM 893 N N . ALA A 1 112 ? -0.395 -11.914 -2.543 1 98.62 112 ALA A N 1
ATOM 894 C CA . ALA A 1 112 ? -0.267 -10.891 -1.503 1 98.62 112 ALA A CA 1
ATOM 895 C C . ALA A 1 112 ? 0.535 -11.422 -0.317 1 98.62 112 ALA A C 1
ATOM 897 O O . ALA A 1 112 ? 1.383 -10.711 0.232 1 98.62 112 ALA A O 1
ATOM 898 N N . ALA A 1 113 ? 0.266 -12.617 0.038 1 98.25 113 ALA A N 1
ATOM 899 C CA . ALA A 1 113 ? 0.958 -13.234 1.169 1 98.25 113 ALA A CA 1
ATOM 900 C C . ALA A 1 113 ? 2.451 -13.375 0.887 1 98.25 113 ALA A C 1
ATOM 902 O O . ALA A 1 113 ? 3.281 -13.125 1.765 1 98.25 113 ALA A O 1
ATOM 903 N N . PHE A 1 114 ? 2.811 -13.797 -0.268 1 97.88 114 PHE A N 1
ATOM 904 C CA . PHE A 1 114 ? 4.203 -13.914 -0.688 1 97.88 114 PHE A CA 1
ATOM 905 C C . PHE A 1 114 ? 4.938 -12.594 -0.503 1 97.88 114 PHE A C 1
ATOM 907 O O . PHE A 1 114 ? 5.996 -12.547 0.13 1 97.88 114 PHE A O 1
ATOM 914 N N . TRP A 1 115 ? 4.359 -11.562 -0.986 1 98.25 115 TRP A N 1
ATOM 915 C CA . TRP A 1 115 ? 5.02 -10.266 -0.954 1 98.25 115 TRP A CA 1
ATOM 916 C C . TRP A 1 115 ? 4.965 -9.664 0.444 1 98.25 115 TRP A C 1
ATOM 918 O O . TRP A 1 115 ? 5.887 -8.953 0.861 1 98.25 115 TRP A O 1
ATOM 928 N N . ALA A 1 116 ? 3.891 -9.867 1.155 1 98.44 116 ALA A N 1
ATOM 929 C CA . ALA A 1 116 ? 3.799 -9.367 2.525 1 98.44 116 ALA A CA 1
ATOM 930 C C . ALA A 1 116 ? 4.914 -9.938 3.395 1 98.44 116 ALA A C 1
ATOM 932 O O . ALA A 1 116 ? 5.426 -9.258 4.285 1 98.44 116 ALA A O 1
ATOM 933 N N . SER A 1 117 ? 5.324 -11.133 3.109 1 96.81 117 SER A N 1
ATOM 934 C CA . SER A 1 117 ? 6.289 -11.844 3.949 1 96.81 117 SER A CA 1
ATOM 935 C C . SER A 1 117 ? 7.719 -11.555 3.512 1 96.81 117 SER A C 1
ATOM 937 O O . SER A 1 117 ? 8.656 -11.711 4.297 1 96.81 117 SER A O 1
ATOM 939 N N . ARG A 1 118 ? 7.844 -11.062 2.295 1 96.38 118 ARG A N 1
ATOM 940 C CA . ARG A 1 118 ? 9.203 -11.055 1.77 1 96.38 118 ARG A CA 1
ATOM 941 C C . ARG A 1 118 ? 9.57 -9.688 1.215 1 96.38 118 ARG A C 1
ATOM 943 O O . ARG A 1 118 ? 10.75 -9.406 0.965 1 96.38 118 ARG A O 1
ATOM 950 N N . SER A 1 119 ? 8.688 -8.828 1.092 1 97.25 119 SER A N 1
ATOM 951 C CA . SER A 1 119 ? 8.906 -7.617 0.312 1 97.25 119 SER A CA 1
ATOM 952 C C . SER A 1 119 ? 9.852 -6.664 1.034 1 97.25 119 SER A C 1
ATOM 954 O O . SER A 1 119 ? 10.453 -5.789 0.411 1 97.25 119 SER A O 1
ATOM 956 N N . HIS A 1 120 ? 9.984 -6.746 2.346 1 96.56 120 HIS A N 1
ATOM 957 C CA . HIS A 1 120 ? 10.914 -5.863 3.049 1 96.56 120 HIS A CA 1
ATOM 958 C C . HIS A 1 120 ? 12.344 -6.074 2.566 1 96.56 120 HIS A C 1
ATOM 960 O O . HIS A 1 120 ? 13.172 -5.164 2.652 1 96.56 120 HIS A O 1
ATOM 966 N N . VAL A 1 121 ? 12.688 -7.25 1.976 1 95.81 121 VAL A N 1
ATOM 967 C CA . VAL A 1 121 ? 14.016 -7.523 1.436 1 95.81 121 VAL A CA 1
ATOM 968 C C . VAL A 1 121 ? 13.945 -7.625 -0.087 1 95.81 121 VAL A C 1
ATOM 970 O O . VAL A 1 121 ? 14.719 -6.984 -0.797 1 95.81 121 VAL A O 1
ATOM 973 N N . LEU A 1 122 ? 12.945 -8.352 -0.598 1 95.62 122 LEU A N 1
ATOM 974 C CA . LEU A 1 122 ? 12.852 -8.742 -2.002 1 95.62 122 LEU A CA 1
ATOM 975 C C . LEU A 1 122 ? 12.68 -7.516 -2.895 1 95.62 122 LEU A C 1
ATOM 977 O O . LEU A 1 122 ? 13.125 -7.512 -4.043 1 95.62 122 LEU A O 1
ATOM 981 N N . ARG A 1 123 ? 12.07 -6.457 -2.367 1 95.69 123 ARG A N 1
ATOM 982 C CA . ARG A 1 123 ? 11.797 -5.27 -3.168 1 95.69 123 ARG A CA 1
ATOM 983 C C . ARG A 1 123 ? 13.094 -4.602 -3.615 1 95.69 123 ARG A C 1
ATOM 985 O O . ARG A 1 123 ? 13.117 -3.889 -4.621 1 95.69 123 ARG A O 1
ATOM 992 N N . HIS A 1 124 ? 14.227 -4.836 -2.928 1 96.06 124 HIS A N 1
ATOM 993 C CA . HIS A 1 124 ? 15.5 -4.203 -3.268 1 96.06 124 HIS A CA 1
ATOM 994 C C . HIS A 1 124 ? 16.031 -4.715 -4.605 1 96.06 124 HIS A C 1
ATOM 996 O O . HIS A 1 124 ? 16.812 -4.035 -5.27 1 96.06 124 HIS A O 1
ATOM 1002 N N . GLU A 1 125 ? 15.602 -5.91 -5.008 1 95.56 125 GLU A N 1
ATOM 1003 C CA . GLU A 1 125 ? 16.031 -6.5 -6.27 1 95.56 125 GLU A CA 1
ATOM 1004 C C . GLU A 1 125 ? 15.344 -5.832 -7.457 1 95.56 125 GLU A C 1
ATOM 1006 O O . GLU A 1 125 ? 15.82 -5.918 -8.586 1 95.56 125 GLU A O 1
ATOM 1011 N N . ALA A 1 126 ? 14.227 -5.215 -7.203 1 95.69 126 ALA A N 1
ATOM 1012 C CA . ALA A 1 126 ? 13.43 -4.586 -8.258 1 95.69 126 ALA A CA 1
ATOM 1013 C C . ALA A 1 126 ? 12.547 -3.477 -7.684 1 95.69 126 ALA A C 1
ATOM 1015 O O . ALA A 1 126 ? 11.328 -3.502 -7.844 1 95.69 126 ALA A O 1
ATOM 1016 N N . GLU A 1 127 ? 13.18 -2.469 -7.176 1 96.19 127 GLU A N 1
ATOM 1017 C CA . GLU A 1 127 ? 12.492 -1.439 -6.406 1 96.19 127 GLU A CA 1
ATOM 1018 C C . GLU A 1 127 ? 11.578 -0.604 -7.293 1 96.19 127 GLU A C 1
ATOM 1020 O O . GLU A 1 127 ? 10.422 -0.343 -6.938 1 96.19 127 GLU A O 1
ATOM 1025 N N . LYS A 1 128 ? 12.078 -0.192 -8.43 1 97.12 128 LYS A N 1
ATOM 1026 C CA . LYS A 1 128 ? 11.281 0.624 -9.336 1 97.12 128 LYS A CA 1
ATOM 1027 C C . LYS A 1 128 ? 10.062 -0.144 -9.836 1 97.12 128 LYS A C 1
ATOM 1029 O O . LYS A 1 128 ? 8.961 0.405 -9.906 1 97.12 128 LYS A O 1
ATOM 1034 N N . GLU A 1 129 ? 10.297 -1.397 -10.156 1 97.19 129 GLU A N 1
ATOM 1035 C CA . GLU A 1 129 ? 9.211 -2.236 -10.648 1 97.19 129 GLU A CA 1
ATOM 1036 C C . GLU A 1 129 ? 8.172 -2.488 -9.562 1 97.19 129 GLU A C 1
ATOM 1038 O O . GLU A 1 129 ? 6.969 -2.506 -9.836 1 97.19 129 GLU A O 1
ATOM 1043 N N . PHE A 1 130 ? 8.656 -2.639 -8.406 1 98.38 130 PHE A N 1
ATOM 1044 C CA . PHE A 1 130 ? 7.762 -2.877 -7.277 1 98.38 130 PHE A CA 1
ATOM 1045 C C . PHE A 1 130 ? 6.887 -1.657 -7.016 1 98.38 130 PHE A C 1
ATOM 1047 O O . PHE A 1 130 ? 5.672 -1.782 -6.852 1 98.38 130 PHE A O 1
ATOM 1054 N N . LYS A 1 131 ? 7.488 -0.535 -7.012 1 98.25 131 LYS A N 1
ATOM 1055 C CA . LYS A 1 131 ? 6.73 0.703 -6.848 1 98.25 131 LYS A CA 1
ATOM 1056 C C . LYS A 1 131 ? 5.695 0.868 -7.957 1 98.25 131 LYS A C 1
ATOM 1058 O O . LYS A 1 131 ? 4.527 1.153 -7.684 1 98.25 131 LYS A O 1
ATOM 1063 N N . SER A 1 132 ? 6.148 0.691 -9.141 1 98.31 132 SER A N 1
ATOM 1064 C CA . SER A 1 132 ? 5.258 0.822 -10.289 1 98.31 132 SER A CA 1
ATOM 1065 C C . SER A 1 132 ? 4.074 -0.133 -10.18 1 98.31 132 SER A C 1
ATOM 1067 O O . SER A 1 132 ? 2.943 0.233 -10.508 1 98.31 132 SER A O 1
ATOM 1069 N N . MET A 1 133 ? 4.379 -1.315 -9.758 1 98.19 133 MET A N 1
ATOM 1070 C CA . MET A 1 133 ? 3.348 -2.33 -9.57 1 98.19 133 MET A CA 1
ATOM 1071 C C . MET A 1 133 ? 2.305 -1.864 -8.555 1 98.19 133 MET A C 1
ATOM 1073 O O . MET A 1 133 ? 1.104 -1.956 -8.812 1 98.19 133 MET A O 1
ATOM 1077 N N . CYS A 1 134 ? 2.748 -1.326 -7.461 1 98.31 134 CYS A N 1
ATOM 1078 C CA . CYS A 1 134 ? 1.848 -0.874 -6.406 1 98.31 134 CYS A CA 1
ATOM 1079 C C . CYS A 1 134 ? 1.016 0.315 -6.871 1 98.31 134 CYS A C 1
ATOM 1081 O O . CYS A 1 134 ? -0.147 0.453 -6.488 1 98.31 134 CYS A O 1
ATOM 1083 N N . LEU A 1 135 ? 1.546 1.168 -7.711 1 98.44 135 LEU A N 1
ATOM 1084 C CA . LEU A 1 135 ? 0.849 2.359 -8.18 1 98.44 135 LEU A CA 1
ATOM 1085 C C . LEU A 1 135 ? -0.136 2.012 -9.289 1 98.44 135 LEU A C 1
ATOM 1087 O O . LEU A 1 135 ? -1.209 2.611 -9.383 1 98.44 135 LEU A O 1
ATOM 1091 N N . GLU A 1 136 ? 0.199 1.053 -10.094 1 98.25 136 GLU A N 1
ATOM 1092 C CA . GLU A 1 136 ? -0.639 0.633 -11.211 1 98.25 136 GLU A CA 1
ATOM 1093 C C . GLU A 1 136 ? -1.817 -0.211 -10.734 1 98.25 136 GLU A C 1
ATOM 1095 O O . GLU A 1 136 ? -2.912 -0.131 -11.289 1 98.25 136 GLU A O 1
ATOM 1100 N N . TYR A 1 137 ? -1.581 -0.984 -9.789 1 98.44 137 TYR A N 1
ATOM 1101 C CA . TYR A 1 137 ? -2.604 -1.841 -9.195 1 98.44 137 TYR A CA 1
ATOM 1102 C C . TYR A 1 137 ? -2.738 -1.579 -7.703 1 98.44 137 TYR A C 1
ATOM 1104 O O . TYR A 1 137 ? -2.289 -2.383 -6.883 1 98.44 137 TYR A O 1
ATOM 1112 N N . PRO A 1 138 ? -3.5 -0.557 -7.316 1 98.31 138 PRO A N 1
ATOM 1113 C CA . PRO A 1 138 ? -3.576 -0.152 -5.91 1 98.31 138 PRO A CA 1
ATOM 1114 C C . PRO A 1 138 ? -4.137 -1.25 -5.008 1 98.31 138 PRO A C 1
ATOM 1116 O O . PRO A 1 138 ? -3.762 -1.344 -3.838 1 98.31 138 PRO A O 1
ATOM 1119 N N . GLN A 1 139 ? -5.023 -2.078 -5.637 1 98.44 139 GLN A N 1
ATOM 1120 C CA . GLN A 1 139 ? -5.535 -3.191 -4.848 1 98.44 139 GLN A CA 1
ATOM 1121 C C . GLN A 1 139 ? -4.406 -4.113 -4.398 1 98.44 139 GLN A C 1
ATOM 1123 O O . GLN A 1 139 ? -4.434 -4.637 -3.279 1 98.44 139 GLN A O 1
ATOM 1128 N N . PHE A 1 140 ? -3.439 -4.344 -5.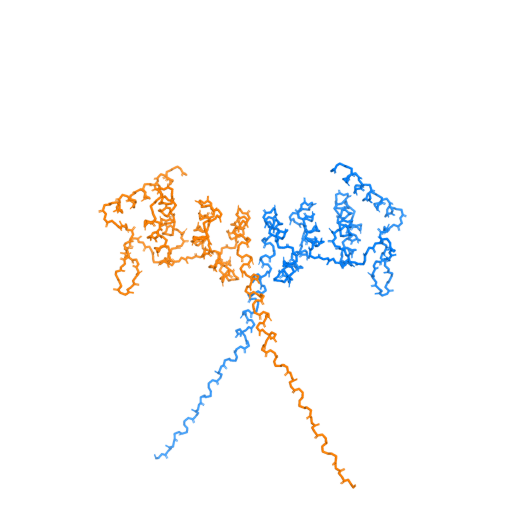25 1 98.69 140 PHE A N 1
ATOM 1129 C CA . PHE A 1 140 ? -2.279 -5.148 -4.887 1 98.69 140 PHE A CA 1
ATOM 1130 C C . PHE A 1 140 ? -1.537 -4.531 -3.707 1 98.69 140 PHE A C 1
ATOM 1132 O O . PHE A 1 140 ? -1.252 -5.211 -2.721 1 98.69 140 PHE A O 1
ATOM 1139 N N . GLY A 1 141 ? -1.223 -3.24 -3.824 1 98.62 141 GLY A N 1
ATOM 1140 C CA . GLY A 1 141 ? -0.54 -2.537 -2.752 1 98.62 141 GLY A CA 1
ATOM 1141 C C . GLY A 1 141 ? -1.267 -2.623 -1.423 1 98.62 141 GLY A C 1
ATOM 1142 O O . GLY A 1 141 ? -0.646 -2.867 -0.385 1 98.62 141 GLY A O 1
ATOM 1143 N N . PHE A 1 142 ? -2.529 -2.482 -1.544 1 98.62 142 PHE A N 1
ATOM 1144 C CA . PHE A 1 142 ? -3.322 -2.498 -0.32 1 98.62 142 PHE A CA 1
ATOM 1145 C C . PHE A 1 142 ? -3.35 -3.896 0.287 1 98.62 142 PHE A C 1
ATOM 1147 O O . PHE A 1 142 ? -3.299 -4.051 1.509 1 98.62 142 PHE A O 1
ATOM 1154 N N . ASP A 1 143 ? -3.51 -4.93 -0.517 1 98.62 143 ASP A N 1
ATOM 1155 C CA . ASP A 1 143 ? -3.521 -6.293 -0.002 1 98.62 143 ASP A CA 1
ATOM 1156 C C . ASP A 1 143 ? -2.223 -6.613 0.732 1 98.62 143 ASP A C 1
ATOM 1158 O O . ASP A 1 143 ? -2.242 -7.219 1.808 1 98.62 143 ASP A O 1
ATOM 1162 N N . VAL A 1 144 ? -1.128 -6.258 0.13 1 98.75 144 VAL A N 1
ATOM 1163 C CA . VAL A 1 144 ? 0.171 -6.48 0.755 1 98.75 144 VAL A CA 1
ATOM 1164 C C . VAL A 1 144 ? 0.26 -5.688 2.059 1 98.75 144 VAL A C 1
ATOM 1166 O O . VAL A 1 144 ? 0.625 -6.238 3.102 1 98.75 144 VAL A O 1
ATOM 1169 N N . LEU A 1 145 ? -0.109 -4.414 2.045 1 98.75 145 LEU A N 1
ATOM 1170 C CA . LEU A 1 145 ? -0.067 -3.551 3.221 1 98.75 145 LEU A CA 1
ATOM 1171 C C . LEU A 1 145 ? -0.915 -4.129 4.352 1 98.75 145 LEU A C 1
ATOM 1173 O O . LEU A 1 145 ? -0.461 -4.207 5.492 1 98.75 145 LEU A O 1
ATOM 1177 N N . SER A 1 146 ? -2.121 -4.496 3.967 1 98.25 146 SER A N 1
ATOM 1178 C CA . SER A 1 146 ? -3.045 -5.035 4.961 1 98.25 146 SER A CA 1
ATOM 1179 C C . SER A 1 146 ? -2.453 -6.25 5.668 1 98.25 146 SER A C 1
ATOM 1181 O O . SER A 1 146 ? -2.535 -6.363 6.891 1 98.25 146 SER A O 1
ATOM 1183 N N . LEU A 1 147 ? -1.863 -7.137 4.941 1 98.38 147 LEU A N 1
ATOM 1184 C CA . LEU A 1 147 ? -1.274 -8.336 5.52 1 98.38 147 LEU A CA 1
ATOM 1185 C C . LEU A 1 147 ? -0.057 -7.992 6.371 1 98.38 147 LEU A C 1
ATOM 1187 O O . LEU A 1 147 ? 0.146 -8.578 7.438 1 98.38 147 LEU A O 1
ATOM 1191 N N . VAL A 1 148 ? 0.743 -7.082 5.934 1 98.31 148 VAL A N 1
ATOM 1192 C CA . VAL A 1 148 ? 1.906 -6.648 6.699 1 98.31 148 VAL A CA 1
ATOM 1193 C C . VAL A 1 148 ? 1.454 -6.039 8.023 1 98.31 148 VAL A C 1
ATOM 1195 O O . VAL A 1 148 ? 2.055 -6.297 9.07 1 98.31 148 VAL A O 1
ATOM 1198 N N . LEU A 1 149 ? 0.42 -5.242 7.953 1 98.12 149 LEU A N 1
ATOM 1199 C CA . LEU A 1 149 ? -0.105 -4.605 9.156 1 98.12 149 LEU A CA 1
ATOM 1200 C C . LEU A 1 149 ? -0.676 -5.645 10.117 1 98.12 149 LEU A C 1
ATOM 1202 O O . LEU A 1 149 ? -0.502 -5.535 11.328 1 98.12 149 LEU A O 1
ATOM 1206 N N . ASP A 1 150 ? -1.339 -6.598 9.594 1 97.62 150 ASP A N 1
ATOM 1207 C CA . ASP A 1 150 ? -1.848 -7.688 10.414 1 97.62 150 ASP A CA 1
ATOM 1208 C C . ASP A 1 150 ? -0.709 -8.406 11.133 1 97.62 150 ASP A C 1
ATOM 1210 O O . ASP A 1 150 ? -0.829 -8.75 12.312 1 97.62 150 ASP A O 1
ATOM 1214 N N . GLN A 1 151 ? 0.346 -8.695 10.453 1 96 151 GLN A N 1
ATOM 1215 C CA . GLN A 1 151 ? 1.521 -9.336 11.023 1 96 151 GLN A CA 1
ATOM 1216 C C . GLN A 1 151 ? 2.127 -8.484 12.141 1 96 151 GLN A C 1
ATOM 1218 O O . GLN A 1 151 ? 2.51 -9 13.188 1 96 151 GLN A O 1
ATOM 1223 N N . LYS A 1 152 ? 2.215 -7.234 11.883 1 94.94 152 LYS A N 1
ATOM 1224 C CA . LYS A 1 152 ? 2.729 -6.301 12.883 1 94.94 152 LYS A CA 1
ATOM 1225 C C . LYS A 1 152 ? 1.863 -6.305 14.141 1 94.94 152 LYS A C 1
ATOM 1227 O O . LYS A 1 152 ? 2.383 -6.281 15.258 1 94.94 152 LYS A O 1
ATOM 1232 N N . GLU A 1 153 ? 0.611 -6.273 13.969 1 95.12 153 GLU A N 1
ATOM 1233 C CA . GLU A 1 153 ? -0.334 -6.277 15.078 1 95.12 153 GLU A CA 1
ATOM 1234 C C . GLU A 1 153 ? -0.196 -7.547 15.922 1 95.12 153 GLU A C 1
ATOM 1236 O O . GLU A 1 153 ? -0.202 -7.488 17.156 1 95.12 153 GLU A O 1
ATOM 1241 N N . LYS A 1 154 ? -0.056 -8.641 15.234 1 94.19 154 LYS A N 1
ATOM 1242 C CA . LYS A 1 154 ? 0.113 -9.922 15.914 1 94.19 154 LYS A CA 1
ATOM 1243 C C . LYS A 1 154 ? 1.396 -9.945 16.734 1 94.19 154 LYS A C 1
ATOM 1245 O O . LYS A 1 154 ? 1.398 -10.422 17.875 1 94.19 154 LYS A O 1
ATOM 1250 N N . ARG A 1 155 ? 2.377 -9.461 16.266 1 90.25 155 ARG A N 1
ATOM 1251 C CA . ARG A 1 155 ? 3.652 -9.406 16.969 1 90.25 155 ARG A CA 1
ATOM 1252 C C . ARG A 1 155 ? 3.557 -8.5 18.203 1 90.25 155 ARG A C 1
ATOM 1254 O O . ARG A 1 155 ? 4.148 -8.797 19.234 1 90.25 155 ARG A O 1
ATOM 1261 N N . SER A 1 156 ? 2.916 -7.434 18.047 1 88.12 156 SER A N 1
ATOM 1262 C CA . SER A 1 156 ? 2.74 -6.512 19.156 1 88.12 156 SER A CA 1
ATOM 1263 C C . SER A 1 156 ? 1.949 -7.16 20.281 1 88.12 156 SER A C 1
ATOM 1265 O O . SER A 1 156 ? 2.26 -6.961 21.469 1 88.12 156 SER A O 1
ATOM 1267 N N . HIS A 1 157 ? 1.025 -7.918 19.922 1 87.25 157 HIS A N 1
ATOM 1268 C CA . HIS A 1 157 ? 0.231 -8.641 20.922 1 87.25 157 HIS A CA 1
ATOM 1269 C C . HIS A 1 157 ? 1.062 -9.711 21.609 1 87.25 157 HIS A C 1
ATOM 1271 O O . HIS A 1 157 ? 0.935 -9.914 22.828 1 87.25 157 HIS A O 1
ATOM 1277 N N . ASP A 1 158 ? 1.836 -10.336 20.891 1 85.38 158 ASP A N 1
ATOM 1278 C CA . ASP A 1 158 ? 2.695 -11.383 21.438 1 85.38 158 ASP A CA 1
ATOM 1279 C C . ASP A 1 158 ? 3.732 -10.797 22.391 1 85.38 158 ASP A C 1
ATOM 1281 O O . ASP A 1 158 ? 4.023 -11.383 23.438 1 85.38 1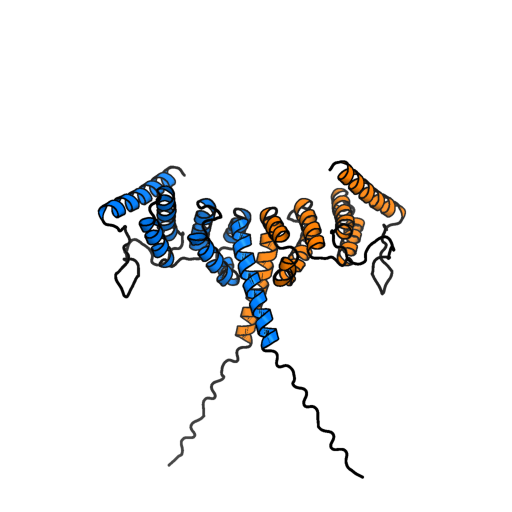58 ASP A O 1
ATOM 1285 N N . ARG A 1 159 ? 4.266 -9.711 22.109 1 83.06 159 ARG A N 1
ATOM 1286 C CA . ARG A 1 159 ? 5.238 -9.039 22.953 1 83.06 159 ARG A CA 1
ATOM 1287 C C . ARG A 1 159 ? 4.598 -8.578 24.266 1 83.06 159 ARG A C 1
ATOM 1289 O O . ARG A 1 159 ? 5.203 -8.688 25.328 1 83.06 159 ARG A O 1
ATOM 1296 N N . LEU A 1 160 ? 3.467 -8.109 24.156 1 77.5 160 LEU A N 1
ATOM 1297 C CA . LEU A 1 160 ? 2.738 -7.668 25.344 1 77.5 160 LEU A CA 1
ATOM 1298 C C . LEU A 1 160 ? 2.373 -8.859 26.219 1 77.5 160 LEU A C 1
ATOM 1300 O O . LEU A 1 160 ? 2.422 -8.758 27.453 1 77.5 160 LEU A O 1
ATOM 1304 N N . ALA A 1 161 ? 2.17 -9.953 25.469 1 76.88 161 ALA A N 1
ATOM 1305 C CA . ALA A 1 161 ? 1.81 -11.156 26.219 1 76.88 161 ALA A CA 1
ATOM 1306 C C . ALA A 1 161 ? 3.035 -11.781 26.875 1 76.88 161 ALA A C 1
ATOM 1308 O O . ALA A 1 161 ? 2.928 -12.406 27.938 1 76.88 161 ALA A O 1
ATOM 1309 N N . GLU A 1 162 ? 4.188 -11.672 26.344 1 73 162 GLU A N 1
ATOM 1310 C CA . GLU A 1 162 ? 5.422 -12.25 26.875 1 73 162 GLU A CA 1
ATOM 1311 C C . GLU A 1 162 ? 6.07 -11.336 27.906 1 73 162 GLU A C 1
ATOM 1313 O O . GLU A 1 162 ? 6.965 -11.75 28.641 1 73 162 GLU A O 1
ATOM 1318 N N . SER A 1 163 ? 5.867 -10.094 27.859 1 62.72 163 SER A N 1
ATOM 1319 C CA . SER A 1 163 ? 6.438 -9.219 28.875 1 62.72 163 SER A CA 1
ATOM 1320 C C . SER A 1 163 ? 5.957 -9.602 30.266 1 62.72 163 SER A C 1
ATOM 1322 O O . SER A 1 163 ? 4.754 -9.586 30.547 1 62.72 163 SER A O 1
ATOM 1324 N N . PRO A 1 164 ? 6.773 -10.43 30.875 1 53.44 164 PRO A N 1
ATOM 1325 C CA . PRO A 1 164 ? 6.453 -10.836 32.25 1 53.44 164 PRO A CA 1
ATOM 1326 C C . PRO A 1 164 ? 5.848 -9.695 33.062 1 53.44 164 PRO A C 1
ATOM 1328 O O . PRO A 1 164 ? 6.238 -8.539 32.906 1 53.44 164 PRO A O 1
ATOM 1331 N N . SER A 1 165 ? 4.641 -9.664 33.312 1 50.62 165 SER A N 1
ATOM 1332 C CA . SER A 1 165 ? 4.254 -8.898 34.5 1 50.62 165 SER A CA 1
ATOM 1333 C C . SER A 1 165 ? 5.336 -8.953 35.562 1 50.62 165 SER A C 1
ATOM 1335 O O . SER A 1 165 ? 5.812 -10.031 35.938 1 50.62 165 SER A O 1
ATOM 1337 N N . VAL A 1 166 ? 6.23 -8.148 35.75 1 40.66 166 VAL A N 1
ATOM 1338 C CA . VAL A 1 166 ? 6.941 -8.156 37.031 1 40.66 166 VAL A CA 1
ATOM 1339 C C . VAL A 1 166 ? 5.98 -8.523 38.156 1 40.66 166 VAL A C 1
ATOM 1341 O O . VAL A 1 166 ? 5.047 -7.777 38.469 1 40.66 166 VAL A O 1
ATOM 1344 N N . LYS A 1 167 ? 5.57 -9.766 38.312 1 43.84 167 LYS A N 1
ATOM 1345 C CA . LYS A 1 167 ? 5.152 -10.195 39.656 1 43.84 167 LYS A CA 1
ATOM 1346 C C . LYS A 1 167 ? 5.992 -9.516 40.719 1 43.84 167 LYS A C 1
ATOM 1348 O O . LYS A 1 167 ? 7.18 -9.82 40.875 1 43.84 167 LYS A O 1
ATOM 1353 N N . GLY A 1 168 ? 6.039 -8.172 40.844 1 34.78 168 GLY A N 1
ATOM 1354 C CA . GLY A 1 168 ? 6.598 -7.5 42 1 34.78 168 GLY A CA 1
ATOM 1355 C C . GLY A 1 168 ? 6.363 -8.25 43.312 1 34.78 168 GLY A C 1
ATOM 1356 O O . GLY A 1 168 ? 5.238 -8.664 43.594 1 34.78 168 GLY A O 1
ATOM 1357 N N . SER A 1 169 ? 7.332 -9.016 43.656 1 41.59 169 SER A N 1
ATOM 1358 C CA . SER A 1 169 ? 7.551 -9.641 44.938 1 41.59 169 SER A CA 1
ATOM 1359 C C . SER A 1 169 ? 7.125 -8.711 46.094 1 41.59 169 SER A C 1
ATOM 1361 O O . SER A 1 169 ? 7.652 -7.609 46.219 1 41.59 169 SER A O 1
ATOM 1363 N N . ALA A 1 170 ? 5.914 -8.648 46.375 1 37.75 170 ALA A N 1
ATOM 1364 C CA . ALA A 1 170 ? 5.488 -8.102 47.656 1 37.75 170 ALA A CA 1
ATOM 1365 C C . ALA A 1 170 ? 6.332 -8.664 48.812 1 37.75 170 ALA A C 1
ATOM 1367 O O . ALA A 1 170 ? 6.293 -9.859 49.094 1 37.75 170 ALA A O 1
ATOM 1368 N N . ARG A 1 171 ? 7.426 -8.094 49.062 1 35.81 171 ARG A N 1
ATOM 1369 C CA . ARG A 1 171 ? 8.164 -8.336 50.281 1 35.81 171 ARG A CA 1
ATOM 1370 C C . ARG A 1 171 ? 7.238 -8.32 51.5 1 35.81 171 ARG A C 1
ATOM 1372 O O . ARG A 1 171 ? 6.535 -7.332 51.75 1 35.81 171 ARG A O 1
ATOM 1379 N N . LYS A 1 172 ? 6.762 -9.477 51.906 1 38.84 172 LYS A N 1
ATOM 1380 C CA . LYS A 1 172 ? 6.148 -9.688 53.219 1 38.84 172 LYS A CA 1
ATOM 1381 C C . LYS A 1 172 ? 6.961 -9.023 54.312 1 38.84 172 LYS A C 1
ATOM 1383 O O . LYS A 1 172 ? 8.109 -9.398 54.562 1 38.84 172 LYS A O 1
ATOM 1388 N N . ARG A 1 173 ? 6.828 -7.668 54.531 1 34.78 173 ARG A N 1
ATOM 1389 C CA . ARG A 1 173 ? 7.355 -6.98 55.719 1 34.78 173 ARG A CA 1
ATOM 1390 C C . ARG A 1 173 ? 6.941 -7.695 57 1 34.78 173 ARG A C 1
ATOM 1392 O O . ARG A 1 173 ? 5.75 -7.859 57.25 1 34.78 173 ARG A O 1
ATOM 1399 N N . THR A 1 174 ? 7.625 -8.789 57.312 1 38.62 174 THR A N 1
ATOM 1400 C CA . THR A 1 174 ? 7.512 -9.352 58.625 1 38.62 174 THR A CA 1
ATOM 1401 C C . THR A 1 174 ? 7.551 -8.25 59.688 1 38.62 174 THR A C 1
ATOM 1403 O O . THR A 1 174 ? 8.508 -7.469 59.75 1 38.62 174 THR A O 1
ATOM 1406 N N . ARG A 1 175 ? 6.41 -7.734 60.094 1 36.19 175 ARG A N 1
ATOM 1407 C CA . ARG A 1 175 ? 6.215 -6.914 61.281 1 36.19 175 ARG A CA 1
ATOM 1408 C C . ARG A 1 175 ? 6.93 -7.516 62.5 1 36.19 175 ARG A C 1
ATOM 1410 O O . ARG A 1 175 ? 6.656 -8.656 62.875 1 36.19 175 ARG A O 1
ATOM 1417 N N . MET A 1 176 ? 8.156 -7.242 62.625 1 30.86 176 MET A N 1
ATOM 1418 C CA . MET A 1 176 ? 8.859 -7.523 63.875 1 30.86 176 MET A CA 1
ATOM 1419 C C . MET A 1 176 ? 8.039 -7.066 65.062 1 30.86 176 MET A C 1
ATOM 1421 O O . MET A 1 176 ? 7.539 -5.941 65.125 1 30.86 176 MET A O 1
ATOM 1425 N N . GLN A 1 177 ? 7.254 -7.961 65.625 1 36.44 177 GLN A N 1
ATOM 1426 C CA . GLN A 1 177 ? 6.684 -7.867 67 1 36.44 177 GLN A CA 1
ATOM 1427 C C . GLN A 1 177 ? 7.707 -7.348 68 1 36.44 177 GLN A C 1
ATOM 1429 O O . GLN A 1 177 ? 8.742 -7.98 68.188 1 36.44 177 GLN A O 1
ATOM 1434 N N . LEU A 1 178 ? 8.18 -6.09 67.875 1 26.08 178 LEU A N 1
ATOM 1435 C CA . LEU A 1 178 ? 8.742 -5.648 69.125 1 26.08 178 LEU A CA 1
ATOM 1436 C C . LEU A 1 178 ? 7.652 -5.484 70.188 1 26.08 178 LEU A C 1
ATOM 1438 O O . LEU A 1 178 ? 6.598 -4.914 69.875 1 26.08 178 LEU A O 1
ATOM 1442 N N . ARG B 1 1 ? -22.766 20.812 -1.799 1 51.69 1 ARG B N 1
ATOM 1443 C CA . ARG B 1 1 ? -21.359 20.594 -2.15 1 51.69 1 ARG B CA 1
ATOM 1444 C C . ARG B 1 1 ? -20.672 21.922 -2.457 1 51.69 1 ARG B C 1
ATOM 1446 O O . ARG B 1 1 ? -19.547 22.156 -1.992 1 51.69 1 ARG B O 1
ATOM 1453 N N . ARG B 1 2 ? -21.359 22.891 -3.086 1 62.5 2 ARG B N 1
ATOM 1454 C CA . ARG B 1 2 ? -20.812 24.188 -3.475 1 62.5 2 ARG B CA 1
ATOM 1455 C C . ARG B 1 2 ? -20.703 25.125 -2.268 1 62.5 2 ARG B C 1
ATOM 1457 O O . ARG B 1 2 ? -19.688 25.812 -2.098 1 62.5 2 ARG B O 1
ATOM 1464 N N . ILE B 1 3 ? -21.625 25.031 -1.509 1 66.44 3 ILE B N 1
ATOM 1465 C CA . ILE B 1 3 ? -21.672 25.906 -0.347 1 66.44 3 ILE B CA 1
ATOM 1466 C C . ILE B 1 3 ? -20.547 25.547 0.615 1 66.44 3 ILE B C 1
ATOM 1468 O O . ILE B 1 3 ? -19.875 26.438 1.144 1 66.44 3 ILE B O 1
ATOM 1472 N N . VAL B 1 4 ? -20.312 24.359 0.713 1 69.94 4 VAL B N 1
ATOM 1473 C CA . VAL B 1 4 ? -19.266 23.891 1.629 1 69.94 4 VAL B CA 1
ATOM 1474 C C . VAL B 1 4 ? -17.891 24.328 1.115 1 69.94 4 VAL B C 1
ATOM 1476 O O . VAL B 1 4 ? -17.078 24.828 1.881 1 69.94 4 VAL B O 1
ATOM 1479 N N . LEU B 1 5 ? -17.766 24.266 -0.103 1 75.12 5 LEU B N 1
ATOM 1480 C CA . LEU B 1 5 ? -16.516 24.688 -0.719 1 75.12 5 LEU B CA 1
ATOM 1481 C C . LEU B 1 5 ? -16.312 26.203 -0.554 1 75.12 5 LEU B C 1
ATOM 1483 O O . LEU B 1 5 ? -15.195 26.656 -0.269 1 75.12 5 LEU B O 1
ATOM 1487 N N . GLU B 1 6 ? -17.453 26.812 -0.719 1 77.56 6 GLU B N 1
ATOM 1488 C CA . GLU B 1 6 ? -17.406 28.266 -0.583 1 77.56 6 GLU B CA 1
ATOM 1489 C C . GLU B 1 6 ? -17.047 28.672 0.842 1 77.56 6 GLU B C 1
ATOM 1491 O O . GLU B 1 6 ? -16.266 29.609 1.049 1 77.56 6 GLU B O 1
ATOM 1496 N N . ASP B 1 7 ? -17.578 27.969 1.708 1 82.12 7 ASP B N 1
ATOM 1497 C CA . ASP B 1 7 ? -17.297 28.281 3.107 1 82.12 7 ASP B CA 1
ATOM 1498 C C . ASP B 1 7 ? -15.836 27.953 3.457 1 82.12 7 ASP B C 1
ATOM 1500 O O . ASP B 1 7 ? -15.188 28.719 4.176 1 82.12 7 ASP B O 1
ATOM 1504 N N . GLU B 1 8 ? -15.414 26.891 2.953 1 84.12 8 GLU B N 1
ATOM 1505 C CA . GLU B 1 8 ? -14.023 26.516 3.195 1 84.12 8 GLU B CA 1
ATOM 1506 C C . GLU B 1 8 ? -13.062 27.516 2.568 1 84.12 8 GLU B C 1
ATOM 1508 O O . GLU B 1 8 ? -12.047 27.875 3.174 1 84.12 8 GLU B O 1
ATOM 1513 N N . LEU B 1 9 ? -13.445 27.922 1.476 1 88.12 9 LEU B N 1
ATOM 1514 C CA . LEU B 1 9 ? -12.617 28.906 0.785 1 88.12 9 LEU B CA 1
ATOM 1515 C C . LEU B 1 9 ? -12.609 30.234 1.54 1 88.12 9 LEU B C 1
ATOM 1517 O O . LEU B 1 9 ? -11.562 30.859 1.692 1 88.12 9 LEU B O 1
ATOM 1521 N N . LEU B 1 10 ? -13.75 30.594 2.045 1 91.06 10 LEU B N 1
ATOM 1522 C CA . LEU B 1 10 ? -13.867 31.844 2.783 1 91.06 10 LEU B CA 1
ATOM 1523 C C . LEU B 1 10 ? -13.031 31.812 4.059 1 91.06 10 LEU B C 1
ATOM 1525 O O . LEU B 1 10 ? -12.367 32.781 4.406 1 91.06 10 LEU B O 1
ATOM 1529 N N . ASP B 1 11 ? -13.141 30.719 4.633 1 94.31 11 ASP B N 1
ATOM 1530 C CA . ASP B 1 11 ? -12.352 30.547 5.855 1 94.31 11 ASP B CA 1
ATOM 1531 C C . ASP B 1 11 ? -10.859 30.625 5.562 1 94.31 11 ASP B C 1
ATOM 1533 O O . ASP B 1 11 ? -10.109 31.297 6.285 1 94.31 11 ASP B O 1
ATOM 1537 N N . THR B 1 12 ? -10.422 30.047 4.57 1 97.44 12 THR B N 1
ATOM 1538 C CA . THR B 1 12 ? -9.016 30.031 4.188 1 97.44 12 THR B CA 1
ATOM 1539 C C . THR B 1 12 ? -8.531 31.422 3.824 1 97.44 12 THR B C 1
ATOM 1541 O O . THR B 1 12 ? -7.469 31.859 4.27 1 97.44 12 THR B O 1
ATOM 1544 N N . VAL B 1 13 ? -9.32 32.094 3.129 1 96.62 13 VAL B N 1
ATOM 1545 C CA . VAL B 1 13 ? -9 33.469 2.738 1 96.62 13 VAL B CA 1
ATOM 1546 C C . VAL B 1 13 ? -8.953 34.344 3.977 1 96.62 13 VAL B C 1
ATOM 1548 O O . VAL B 1 13 ? -8.094 35.219 4.086 1 96.62 13 VAL B O 1
ATOM 1551 N N . GLY B 1 14 ? -9.883 34.125 4.801 1 97.31 14 GLY B N 1
ATOM 1552 C CA . GLY B 1 14 ? -9.867 34.844 6.059 1 97.31 14 GLY B CA 1
ATOM 1553 C C . GLY B 1 14 ? -8.578 34.688 6.84 1 97.31 14 GLY B C 1
ATOM 1554 O O . GLY B 1 14 ? -8.008 35.656 7.348 1 97.31 14 GLY B O 1
ATOM 1555 N N . CYS B 1 15 ? -8.117 33.5 6.922 1 97.81 15 CYS B N 1
ATOM 1556 C CA . CYS B 1 15 ? -6.855 33.219 7.59 1 97.81 15 CYS B CA 1
ATOM 1557 C C . CYS B 1 15 ? -5.695 33.938 6.898 1 97.81 15 CYS B C 1
ATOM 1559 O O . CYS B 1 15 ? -4.828 34.5 7.555 1 97.81 15 CYS B O 1
ATOM 1561 N N . PHE B 1 16 ? -5.715 33.844 5.566 1 98 16 PHE B N 1
ATOM 1562 C CA . PHE B 1 16 ? -4.688 34.5 4.766 1 98 16 PHE B CA 1
ATOM 1563 C C . PHE B 1 16 ? -4.656 36 5.043 1 98 16 PHE B C 1
ATOM 1565 O O . PHE B 1 16 ? -3.586 36.594 5.266 1 98 16 PHE B O 1
ATOM 1572 N N . LEU B 1 17 ? -5.816 36.562 5.008 1 97.75 17 LEU B N 1
ATOM 1573 C CA . LEU B 1 17 ? -5.906 38 5.242 1 97.75 17 LEU B CA 1
ATOM 1574 C C . LEU B 1 17 ? -5.422 38.344 6.645 1 97.75 17 LEU B C 1
ATOM 1576 O O . LEU B 1 17 ? -4.695 39.344 6.828 1 97.75 17 LEU B O 1
ATOM 1580 N N . GLN B 1 18 ? -5.84 37.625 7.59 1 98 18 GLN B N 1
ATOM 1581 C CA . GLN B 1 18 ? -5.375 37.844 8.953 1 98 18 GLN B CA 1
ATOM 1582 C C . GLN B 1 18 ? -3.855 37.781 9.039 1 98 18 GLN B C 1
ATOM 1584 O O . GLN B 1 18 ? -3.225 38.594 9.711 1 98 18 GLN B O 1
ATOM 1589 N N . TYR B 1 19 ? -3.324 36.875 8.406 1 98.38 19 TYR B N 1
ATOM 1590 C CA . TYR B 1 19 ? -1.874 36.719 8.391 1 98.38 19 TYR B CA 1
ATOM 1591 C C . TYR B 1 19 ? -1.202 37.906 7.75 1 98.38 19 TYR B C 1
ATOM 1593 O O . TYR B 1 19 ? -0.17 38.406 8.234 1 98.38 19 TYR B O 1
ATOM 1601 N N . GLN B 1 20 ? -1.738 38.438 6.648 1 97.25 20 GLN B N 1
ATOM 1602 C CA . GLN B 1 20 ? -1.165 39.562 5.941 1 97.25 20 GLN B CA 1
ATOM 1603 C C . GLN B 1 20 ? -1.112 40.812 6.836 1 97.25 20 GLN B C 1
ATOM 1605 O O . GLN B 1 20 ? -0.188 41.625 6.734 1 97.25 20 GLN B O 1
ATOM 1610 N N . TYR B 1 21 ? -1.991 40.781 7.734 1 97.62 21 TYR B N 1
ATOM 1611 C CA . TYR B 1 21 ? -2.117 41.969 8.578 1 97.62 21 TYR B CA 1
ATOM 1612 C C . TYR B 1 21 ? -1.328 41.812 9.875 1 97.62 21 TYR B C 1
ATOM 1614 O O . TYR B 1 21 ? -0.763 42.781 10.391 1 97.62 21 TYR B O 1
ATOM 1622 N N . THR B 1 22 ? -1.326 40.625 10.453 1 97.25 22 THR B N 1
ATOM 1623 C CA . THR B 1 22 ? -0.814 40.438 11.805 1 97.25 22 THR B CA 1
ATOM 1624 C C . THR B 1 22 ? 0.421 39.562 11.805 1 97.25 22 THR B C 1
ATOM 1626 O O . THR B 1 22 ? 1.146 39.469 12.805 1 97.25 22 THR B O 1
ATOM 1629 N N . GLY B 1 23 ? 0.656 38.781 10.742 1 97.38 23 GLY B N 1
ATOM 1630 C CA . GLY B 1 23 ? 1.719 37.781 10.719 1 97.38 23 GLY B CA 1
ATOM 1631 C C . GLY B 1 23 ? 1.318 36.469 11.344 1 97.38 23 GLY B C 1
ATOM 1632 O O . GLY B 1 23 ? 2.162 35.594 11.555 1 97.38 23 GLY B O 1
ATOM 1633 N N . GLU B 1 24 ? 0.016 36.406 11.695 1 97.81 24 GLU B N 1
ATOM 1634 C CA . GLU B 1 24 ? -0.566 35.219 12.328 1 97.81 24 GLU B CA 1
ATOM 1635 C C . GLU B 1 24 ? -2.029 35.031 11.93 1 97.81 24 GLU B C 1
ATOM 1637 O O . GLU B 1 24 ? -2.613 35.938 11.289 1 97.81 24 GLU B O 1
A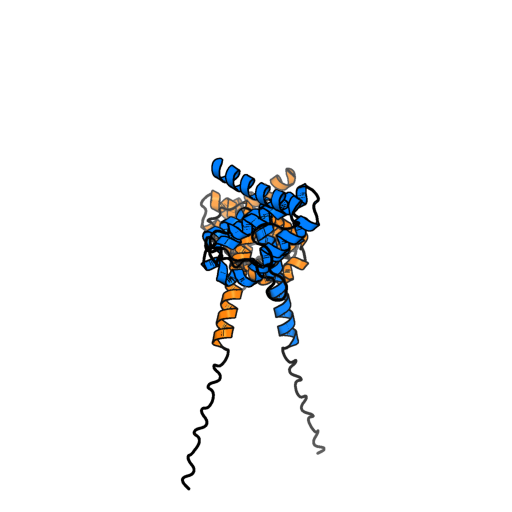TOM 1642 N N . TYR B 1 25 ? -2.572 33.844 12.172 1 97.69 25 TYR B N 1
ATOM 1643 C CA . TYR B 1 25 ? -4.008 33.625 12 1 97.69 25 TYR B CA 1
ATOM 1644 C C . TYR B 1 25 ? -4.566 32.719 13.07 1 97.69 25 TYR B C 1
ATOM 1646 O O . TYR B 1 25 ? -3.814 32 13.734 1 97.69 25 TYR B O 1
ATOM 1654 N N . PHE B 1 26 ? -5.809 32.812 13.289 1 95.38 26 PHE B N 1
ATOM 1655 C CA . PHE B 1 26 ? -6.457 32.031 14.344 1 95.38 26 PHE B CA 1
ATOM 1656 C C . PHE B 1 26 ? -6.578 30.562 13.961 1 95.38 26 PHE B C 1
ATOM 1658 O O . PHE B 1 26 ? -6.906 30.25 12.82 1 95.38 26 PHE B O 1
ATOM 1665 N N . PRO B 1 27 ? -6.383 29.719 14.898 1 96.38 27 PRO B N 1
ATOM 1666 C CA . PRO B 1 27 ? -5.867 29.891 16.25 1 96.38 27 PRO B CA 1
ATOM 1667 C C . PRO B 1 27 ? -4.367 30.172 16.297 1 96.38 27 PRO B C 1
ATOM 1669 O O . PRO B 1 27 ? -3.602 29.531 15.562 1 96.38 27 PRO B O 1
ATOM 1672 N N . LYS B 1 28 ? -3.961 31.047 17.188 1 96.12 28 LYS B N 1
ATOM 1673 C CA . LYS B 1 28 ? -2.568 31.484 17.25 1 96.12 28 LYS B CA 1
ATOM 1674 C C . LYS B 1 28 ? -1.717 30.484 18.031 1 96.12 28 LYS B C 1
ATOM 1676 O O . LYS B 1 28 ? -2.209 29.828 18.953 1 96.12 28 LYS B O 1
ATOM 1681 N N . ARG B 1 29 ? -0.511 30.453 17.625 1 95.12 29 ARG B N 1
ATOM 1682 C CA . ARG B 1 29 ? 0.45 29.688 18.406 1 95.12 29 ARG B CA 1
ATOM 1683 C C . ARG B 1 29 ? 0.827 30.406 19.688 1 95.12 29 ARG B C 1
ATOM 1685 O O . ARG B 1 29 ? 1.119 31.609 19.672 1 95.12 29 ARG B O 1
ATOM 1692 N N . LEU B 1 30 ? 0.767 29.703 20.781 1 93.25 30 LEU B N 1
ATOM 1693 C CA . LEU B 1 30 ? 1.131 30.281 22.062 1 93.25 30 LEU B CA 1
ATOM 1694 C C . LEU B 1 30 ? 2.646 30.344 22.219 1 93.25 30 LEU B C 1
ATOM 1696 O O . LEU B 1 30 ? 3.367 29.5 21.672 1 93.25 30 LEU B O 1
ATOM 1700 N N . PRO B 1 31 ? 3.02 31.391 22.906 1 88.56 31 PRO B N 1
ATOM 1701 C CA . PRO B 1 31 ? 4.465 31.531 23.078 1 88.56 31 PRO B CA 1
ATOM 1702 C C . PRO B 1 31 ? 5.078 30.391 23.891 1 88.56 31 PRO B C 1
ATOM 1704 O O . PRO B 1 31 ? 4.367 29.703 24.625 1 88.56 31 PRO B O 1
ATOM 1707 N N . ALA B 1 32 ? 6.344 30.312 23.656 1 84.81 32 ALA B N 1
ATOM 1708 C CA . ALA B 1 32 ? 7.082 29.328 24.438 1 84.81 32 ALA B CA 1
ATOM 1709 C C . ALA B 1 32 ? 6.84 29.516 25.938 1 84.81 32 ALA B C 1
ATOM 1711 O O . ALA B 1 32 ? 6.676 30.641 26.406 1 84.81 32 ALA B O 1
ATOM 1712 N N . PRO B 1 33 ? 6.578 28.438 26.609 1 86.94 33 PRO B N 1
ATOM 1713 C CA . PRO B 1 33 ? 6.984 27.047 26.359 1 86.94 33 PRO B CA 1
ATOM 1714 C C . PRO B 1 33 ? 5.852 26.203 25.797 1 86.94 33 PRO B C 1
ATOM 1716 O O . PRO B 1 33 ? 6.086 25.078 25.328 1 86.94 33 PRO B O 1
ATOM 1719 N N . SER B 1 34 ? 4.625 26.562 25.828 1 79.25 34 SER B N 1
ATOM 1720 C CA . SER B 1 34 ? 3.498 25.734 25.438 1 79.25 34 SER B CA 1
ATOM 1721 C C . SER B 1 34 ? 3.576 25.344 23.969 1 79.25 34 SER B C 1
ATOM 1723 O O . SER B 1 34 ? 3.582 24.156 23.625 1 79.25 34 SER B O 1
ATOM 1725 N N . ASP B 1 35 ? 3.811 26.188 23.141 1 84.94 35 ASP B N 1
ATOM 1726 C CA . ASP B 1 35 ? 3.832 26.062 21.688 1 84.94 35 ASP B CA 1
ATOM 1727 C C . ASP B 1 35 ? 2.521 25.469 21.156 1 84.94 35 ASP B C 1
ATOM 1729 O O . ASP B 1 35 ? 2.449 25 20.016 1 84.94 35 ASP B O 1
ATOM 1733 N N . ALA B 1 36 ? 1.567 25.469 22.031 1 92.25 36 ALA B N 1
ATOM 1734 C CA . ALA B 1 36 ? 0.245 24.969 21.672 1 92.25 36 ALA B CA 1
ATOM 1735 C C . ALA B 1 36 ? -0.555 26.016 20.922 1 92.25 36 ALA B C 1
ATOM 1737 O O . ALA B 1 36 ? -0.111 27.172 20.781 1 92.25 36 ALA B O 1
ATOM 1738 N N . LEU B 1 37 ? -1.644 25.578 20.375 1 95.19 37 LEU B N 1
ATOM 1739 C CA . LEU B 1 37 ? -2.561 26.516 19.75 1 95.19 37 LEU B CA 1
ATOM 1740 C C . LEU B 1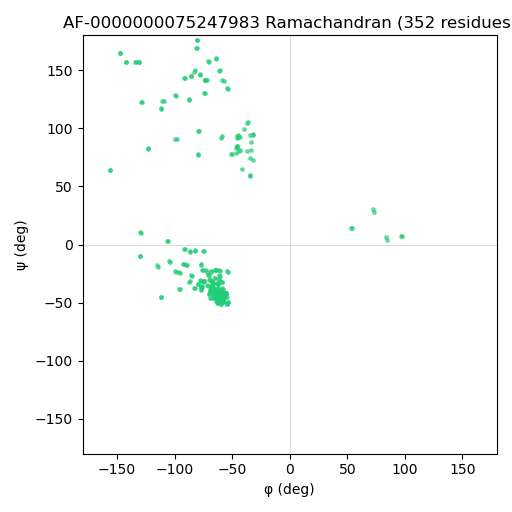 37 ? -3.531 27.109 20.766 1 95.19 37 LEU B C 1
ATOM 1742 O O . LEU B 1 37 ? -3.953 26.406 21.703 1 95.19 37 LEU B O 1
ATOM 1746 N N . GLU B 1 38 ? -3.84 28.344 20.531 1 94 38 GLU B N 1
ATOM 1747 C CA . GLU B 1 38 ? -4.855 28.969 21.391 1 94 38 GLU B CA 1
ATOM 1748 C C . GLU B 1 38 ? -6.168 28.203 21.328 1 94 38 GLU B C 1
ATOM 1750 O O . GLU B 1 38 ? -6.543 27.672 20.281 1 94 38 GLU B O 1
ATOM 1755 N N . THR B 1 39 ? -6.75 28.141 22.469 1 89.38 39 THR B N 1
ATOM 1756 C CA . THR B 1 39 ? -7.977 27.359 22.594 1 89.38 39 THR B CA 1
ATOM 1757 C C . THR B 1 39 ? -9.203 28.234 22.344 1 89.38 39 THR B C 1
ATOM 1759 O O . THR B 1 39 ? -9.172 29.438 22.625 1 89.38 39 THR B O 1
ATOM 1762 N N . ASP B 1 40 ? -10.133 27.672 21.734 1 90.81 40 ASP B N 1
ATOM 1763 C CA . ASP B 1 40 ? -11.461 28.234 21.516 1 90.81 40 ASP B CA 1
ATOM 1764 C C . ASP B 1 40 ? -12.555 27.25 21.938 1 90.81 40 ASP B C 1
ATOM 1766 O O . ASP B 1 40 ? -12.57 26.109 21.469 1 90.81 40 ASP B O 1
ATOM 1770 N N . PRO B 1 41 ? -13.414 27.703 22.859 1 91.44 41 PRO B N 1
ATOM 1771 C CA . PRO B 1 41 ? -14.461 26.797 23.359 1 91.44 41 PRO B CA 1
ATOM 1772 C C . PRO B 1 41 ? -15.312 26.203 22.234 1 91.44 41 PRO B C 1
ATOM 1774 O O . PRO B 1 41 ? -15.922 25.156 22.406 1 91.44 41 PRO B O 1
ATOM 1777 N N . SER B 1 42 ? -15.375 26.797 21.141 1 90.69 42 SER B N 1
ATOM 1778 C CA . SER B 1 42 ? -16.188 26.328 20.016 1 90.69 42 SER B CA 1
ATOM 1779 C C . SER B 1 42 ? -15.469 25.25 19.234 1 90.69 42 SER B C 1
ATOM 1781 O O . SER B 1 42 ? -16.078 24.594 18.375 1 90.69 42 SER B O 1
ATOM 1783 N N . ILE B 1 43 ? -14.234 24.969 19.562 1 89.88 43 ILE B N 1
ATOM 1784 C CA . ILE B 1 43 ? -13.422 23.984 18.844 1 89.88 43 ILE B CA 1
ATOM 1785 C C . ILE B 1 43 ? -13.164 22.781 19.75 1 89.88 43 ILE B C 1
ATOM 1787 O O . ILE B 1 43 ? -12.547 22.906 20.812 1 89.88 43 ILE B O 1
ATOM 1791 N N . PRO B 1 44 ? -13.633 21.703 19.328 1 92 44 PRO B N 1
ATOM 1792 C CA . PRO B 1 44 ? -13.367 20.516 20.141 1 92 44 PRO B CA 1
ATOM 1793 C C . PRO B 1 44 ? -11.875 20.219 20.281 1 92 44 PRO B C 1
ATOM 1795 O O . PRO B 1 44 ? -11.109 20.453 19.344 1 92 44 PRO B O 1
ATOM 1798 N N . PRO B 1 45 ? -11.516 19.609 21.422 1 92.44 45 PRO B N 1
ATOM 1799 C CA . PRO B 1 45 ? -10.102 19.312 21.656 1 92.44 45 PRO B CA 1
ATOM 1800 C C . PRO B 1 45 ? -9.562 18.219 20.75 1 92.44 45 PRO B C 1
ATOM 1802 O O . PRO B 1 45 ? -8.367 18.156 20.469 1 92.44 45 PRO B O 1
ATOM 1805 N N . ILE B 1 46 ? -10.422 17.344 20.406 1 96.25 46 ILE B N 1
ATOM 1806 C CA . ILE B 1 46 ? -10.047 16.266 19.484 1 96.25 46 ILE B CA 1
ATOM 1807 C C . ILE B 1 46 ? -10.727 16.484 18.141 1 96.25 46 ILE B C 1
ATOM 1809 O O . ILE B 1 46 ? -11.945 16.672 18.078 1 96.25 46 ILE B O 1
ATOM 1813 N N . ASP B 1 47 ? -9.906 16.547 17.172 1 96.69 47 ASP B N 1
ATOM 1814 C CA . ASP B 1 47 ? -10.391 16.75 15.812 1 96.69 47 ASP B CA 1
ATOM 1815 C C . ASP B 1 47 ? -10.914 15.445 15.211 1 96.69 47 ASP B C 1
ATOM 1817 O O . ASP B 1 47 ? -10.188 14.734 14.516 1 96.69 47 ASP B O 1
ATOM 1821 N N . ASP B 1 48 ? -12.141 15.164 15.211 1 95.19 48 ASP B N 1
ATOM 1822 C CA . ASP B 1 48 ? -12.734 13.898 14.797 1 95.19 48 ASP B CA 1
ATOM 1823 C C . ASP B 1 48 ? -13 13.875 13.297 1 95.19 48 ASP B C 1
ATOM 1825 O O . ASP B 1 48 ? -12.945 12.82 12.656 1 95.19 48 ASP B O 1
ATOM 1829 N N . THR B 1 49 ? -13.281 15.023 12.789 1 95.12 49 THR B N 1
ATOM 1830 C CA . THR B 1 49 ? -13.664 15.094 11.383 1 95.12 49 THR B CA 1
ATOM 1831 C C . THR B 1 49 ? -12.461 15.453 10.516 1 95.12 49 THR B C 1
ATOM 1833 O O . THR B 1 49 ? -12.484 15.242 9.305 1 95.12 49 THR B O 1
ATOM 1836 N N . GLY B 1 50 ? -11.516 16.047 11.062 1 97.31 50 GLY B N 1
ATOM 1837 C CA . GLY B 1 50 ? -10.359 16.531 10.328 1 97.31 50 GLY B CA 1
ATOM 1838 C C . GLY B 1 50 ? -10.453 18 9.953 1 97.31 50 GLY B C 1
ATOM 1839 O O . GLY B 1 50 ? -9.547 18.547 9.328 1 97.31 50 GLY B O 1
ATOM 1840 N N . GLU B 1 51 ? -11.484 18.656 10.469 1 96.25 51 GLU B N 1
ATOM 1841 C CA . GLU B 1 51 ? -11.734 20.031 10.047 1 96.25 51 GLU B CA 1
ATOM 1842 C C . GLU B 1 51 ? -10.617 20.969 10.5 1 96.25 51 GLU B C 1
ATOM 1844 O O . GLU B 1 51 ? -10.258 21.906 9.781 1 96.25 51 GLU B O 1
ATOM 1849 N N . GLN B 1 52 ? -10.156 20.766 11.68 1 96.19 52 GLN B N 1
ATOM 1850 C CA . GLN B 1 52 ? -9.078 21.609 12.18 1 96.19 52 GLN B CA 1
ATOM 1851 C C . GLN B 1 52 ? -7.793 21.391 11.391 1 96.19 52 GLN B C 1
ATOM 1853 O O . GLN B 1 52 ? -7.094 22.344 11.039 1 96.19 52 GLN B O 1
ATOM 1858 N N . LEU B 1 53 ? -7.465 20.156 11.039 1 98.19 53 LEU B N 1
ATOM 1859 C CA . LEU B 1 53 ? -6.316 19.828 10.203 1 98.19 53 LEU B CA 1
ATOM 1860 C C . LEU B 1 53 ? -6.469 20.453 8.812 1 98.19 53 LEU B C 1
ATOM 1862 O O . LEU B 1 53 ? -5.531 21.047 8.289 1 98.19 53 LEU B O 1
ATOM 1866 N N . LEU B 1 54 ? -7.633 20.359 8.328 1 98.19 54 LEU B N 1
ATOM 1867 C CA . LEU B 1 54 ? -7.906 20.797 6.969 1 98.19 54 LEU B CA 1
ATOM 1868 C C . LEU B 1 54 ? -7.777 22.312 6.855 1 98.19 54 LEU B C 1
ATOM 1870 O O . LEU B 1 54 ? -7.355 22.828 5.82 1 98.19 54 LEU B O 1
ATOM 1874 N N . LYS B 1 55 ? -8.188 22.953 7.918 1 97.25 55 LYS B N 1
ATOM 1875 C CA . LYS B 1 55 ? -8.039 24.406 7.934 1 97.25 55 LYS B CA 1
ATOM 1876 C C . LYS B 1 55 ? -6.59 24.812 7.652 1 97.25 55 LYS B C 1
ATOM 1878 O O . LYS B 1 55 ? -6.328 25.625 6.766 1 97.25 55 LYS B O 1
ATOM 1883 N N . HIS B 1 56 ? -5.711 24.25 8.352 1 98.31 56 HIS B N 1
ATOM 1884 C CA . HIS B 1 56 ? -4.301 24.594 8.211 1 98.31 56 HIS B CA 1
ATOM 1885 C C . HIS B 1 56 ? -3.721 24 6.926 1 98.31 56 HIS B C 1
ATOM 1887 O O . HIS B 1 56 ? -2.836 24.594 6.309 1 98.31 56 HIS B O 1
ATOM 1893 N N . ALA B 1 57 ? -4.215 22.859 6.492 1 98.75 57 ALA B N 1
ATOM 1894 C CA . ALA B 1 57 ? -3.76 22.281 5.23 1 98.75 57 ALA B CA 1
ATOM 1895 C C . ALA B 1 57 ? -4.121 23.172 4.051 1 98.75 57 ALA B C 1
ATOM 1897 O O . ALA B 1 57 ? -3.322 23.344 3.129 1 98.75 57 ALA B O 1
ATOM 1898 N N . ARG B 1 58 ? -5.285 23.703 4.125 1 98.62 58 ARG B N 1
ATOM 1899 C CA . ARG B 1 58 ? -5.727 24.594 3.066 1 98.62 58 ARG B CA 1
ATOM 1900 C C . ARG B 1 58 ? -4.895 25.875 3.057 1 98.62 58 ARG B C 1
ATOM 1902 O O . ARG B 1 58 ? -4.543 26.391 1.989 1 98.62 58 ARG B O 1
ATOM 1909 N N . VAL B 1 59 ? -4.578 26.375 4.156 1 98.69 59 VAL B N 1
ATOM 1910 C CA . VAL B 1 59 ? -3.701 27.547 4.238 1 98.69 59 VAL B CA 1
ATOM 1911 C C . VAL B 1 59 ? -2.316 27.188 3.703 1 98.69 59 VAL B C 1
ATOM 1913 O O . VAL B 1 59 ? -1.711 27.969 2.965 1 98.69 59 VAL B O 1
ATOM 1916 N N . TYR B 1 60 ? -1.857 26.031 4.043 1 98.75 60 TYR B N 1
ATOM 1917 C CA . TYR B 1 60 ? -0.573 25.547 3.562 1 98.75 60 TYR B CA 1
ATOM 1918 C C . TYR B 1 60 ? -0.532 25.531 2.039 1 98.75 60 TYR B C 1
ATOM 1920 O O . TYR B 1 60 ? 0.408 26.047 1.431 1 98.75 60 TYR B O 1
ATOM 1928 N N . THR B 1 61 ? -1.512 24.984 1.422 1 98.44 61 THR B N 1
ATOM 1929 C CA . THR B 1 61 ? -1.521 24.844 -0.03 1 98.44 61 THR B CA 1
ATOM 1930 C C . THR B 1 61 ? -1.71 26.203 -0.702 1 98.44 61 THR B C 1
ATOM 1932 O O . THR B 1 61 ? -1.129 26.469 -1.757 1 98.44 61 THR B O 1
ATOM 1935 N N . LEU B 1 62 ? -2.51 27.062 -0.098 1 98.06 62 LEU B N 1
ATOM 1936 C CA . LEU B 1 62 ? -2.652 28.406 -0.62 1 98.06 62 LEU B CA 1
ATOM 1937 C C . LEU B 1 62 ? -1.321 29.156 -0.576 1 98.06 62 LEU B C 1
ATOM 1939 O O . LEU B 1 62 ? -0.931 29.797 -1.554 1 98.06 62 LEU B O 1
ATOM 1943 N N . ALA B 1 63 ? -0.703 29.078 0.551 1 98.5 63 ALA B N 1
ATOM 1944 C CA . ALA B 1 63 ? 0.595 29.719 0.731 1 98.5 63 ALA B CA 1
ATOM 1945 C C . ALA B 1 63 ? 1.604 29.219 -0.298 1 98.5 63 ALA B C 1
ATOM 1947 O O . ALA B 1 63 ? 2.381 30 -0.848 1 98.5 63 ALA B O 1
ATOM 1948 N N . ASP B 1 64 ? 1.576 27.938 -0.536 1 98.06 64 ASP B N 1
ATOM 1949 C CA . ASP B 1 64 ? 2.471 27.344 -1.522 1 98.06 64 ASP B CA 1
ATOM 1950 C C . ASP B 1 64 ? 2.215 27.922 -2.914 1 98.06 64 ASP B C 1
ATOM 1952 O O . ASP B 1 64 ? 3.156 28.266 -3.627 1 98.06 64 ASP B O 1
ATOM 1956 N N . LYS B 1 65 ? 1.01 28.047 -3.254 1 97.06 65 LYS B N 1
ATOM 1957 C CA . LYS B 1 65 ? 0.625 28.578 -4.562 1 97.06 65 LYS B CA 1
ATOM 1958 C C . LYS B 1 65 ? 1.037 30.031 -4.711 1 97.06 65 LYS B C 1
ATOM 1960 O O . LYS B 1 65 ? 1.369 30.484 -5.809 1 97.06 65 LYS B O 1
ATOM 1965 N N . LEU B 1 66 ? 0.987 30.703 -3.668 1 97.44 66 LEU B N 1
ATOM 1966 C CA . LEU B 1 66 ? 1.266 32.125 -3.701 1 97.44 66 LEU B CA 1
ATOM 1967 C C . LEU B 1 66 ? 2.744 32.406 -3.443 1 97.44 66 LEU B C 1
ATOM 1969 O O . LEU B 1 66 ? 3.182 33.562 -3.482 1 97.44 66 LEU B O 1
ATOM 1973 N N . GLY B 1 67 ? 3.5 31.375 -3.154 1 97.69 67 GLY B N 1
ATOM 1974 C CA . GLY B 1 67 ? 4.926 31.516 -2.908 1 97.69 67 GLY B CA 1
ATOM 1975 C C . GLY B 1 67 ? 5.238 32.188 -1.575 1 97.69 67 GLY B C 1
ATOM 1976 O O . GLY B 1 67 ? 6.262 32.844 -1.433 1 97.69 67 GLY B O 1
ATOM 1977 N N . LEU B 1 68 ? 4.418 32.031 -0.562 1 98.19 68 LEU B N 1
ATOM 1978 C CA . LEU B 1 68 ? 4.602 32.625 0.764 1 98.19 68 LEU B CA 1
ATOM 1979 C C . LEU B 1 68 ? 5.184 31.594 1.73 1 98.19 68 LEU B C 1
ATOM 1981 O O . LEU B 1 68 ? 4.445 30.969 2.502 1 98.19 68 LEU B O 1
ATOM 1985 N N . GLN B 1 69 ? 6.488 31.547 1.803 1 98.19 69 GLN B N 1
ATOM 1986 C CA . GLN B 1 69 ? 7.195 30.5 2.512 1 98.19 69 GLN B CA 1
ATOM 1987 C C . GLN B 1 69 ? 6.945 30.578 4.016 1 98.19 69 GLN B C 1
ATOM 1989 O O . GLN B 1 69 ? 6.785 29.547 4.68 1 98.19 69 GLN B O 1
ATOM 1994 N N . ASN B 1 70 ? 6.898 31.734 4.496 1 98.44 70 ASN B N 1
ATOM 1995 C CA . ASN B 1 70 ? 6.695 31.891 5.934 1 98.44 70 ASN B CA 1
ATOM 1996 C C . ASN B 1 70 ? 5.297 31.453 6.352 1 98.44 70 ASN B C 1
ATOM 1998 O O . ASN B 1 70 ? 5.125 30.828 7.402 1 98.44 70 ASN B O 1
ATOM 2002 N N . LEU B 1 71 ? 4.297 31.781 5.578 1 98.5 71 LEU B N 1
ATOM 2003 C CA . LEU B 1 71 ? 2.936 31.344 5.855 1 98.5 71 LEU B CA 1
ATOM 2004 C C . LEU B 1 71 ? 2.812 29.828 5.711 1 98.5 71 LEU B C 1
ATOM 2006 O O . LEU B 1 71 ? 2.113 29.188 6.496 1 98.5 71 LEU B O 1
ATOM 2010 N N . LYS B 1 72 ? 3.502 29.281 4.727 1 98.5 72 LYS B N 1
ATOM 2011 C CA . LYS B 1 72 ? 3.531 27.844 4.531 1 98.5 72 LYS B CA 1
ATOM 2012 C C . LYS B 1 72 ? 4.094 27.125 5.758 1 98.5 72 LYS B C 1
ATOM 2014 O O . LYS B 1 72 ? 3.506 26.156 6.246 1 98.5 72 LYS B O 1
ATOM 2019 N N . ARG B 1 73 ? 5.141 27.641 6.242 1 98.12 73 ARG B N 1
ATOM 2020 C CA . ARG B 1 73 ? 5.793 27.094 7.426 1 98.12 73 ARG B CA 1
ATOM 2021 C C . ARG B 1 73 ? 4.898 27.219 8.656 1 98.12 73 ARG B C 1
ATOM 2023 O O . ARG B 1 73 ? 4.801 26.281 9.461 1 98.12 73 ARG B O 1
ATOM 2030 N N . LEU B 1 74 ? 4.293 28.391 8.805 1 98 74 LEU B N 1
ATOM 2031 C CA . LEU B 1 74 ? 3.385 28.609 9.922 1 98 74 LEU B CA 1
ATOM 2032 C C . LEU B 1 74 ? 2.234 27.609 9.898 1 98 74 LEU B C 1
ATOM 2034 O O . LEU B 1 74 ? 1.916 27 10.93 1 98 74 LEU B O 1
ATOM 2038 N N . ALA B 1 75 ? 1.632 27.438 8.789 1 98.56 75 ALA B N 1
ATOM 2039 C CA . ALA B 1 75 ? 0.525 26.5 8.648 1 98.56 75 ALA B CA 1
ATOM 2040 C C . ALA B 1 75 ? 0.967 25.078 8.977 1 98.56 75 ALA B C 1
ATOM 2042 O O . ALA B 1 75 ? 0.273 24.344 9.695 1 98.56 75 ALA B O 1
ATOM 2043 N N . HIS B 1 76 ? 2.078 24.734 8.453 1 98.25 76 HIS B N 1
ATOM 2044 C CA . HIS B 1 76 ? 2.629 23.406 8.703 1 98.25 76 HIS B CA 1
ATOM 2045 C C . HIS B 1 76 ? 2.844 23.172 10.195 1 98.25 76 HIS B C 1
ATOM 2047 O O . HIS B 1 76 ? 2.529 22.094 10.719 1 98.25 76 HIS B O 1
ATOM 2053 N N . SER B 1 77 ? 3.365 24.141 10.852 1 97.19 77 SER B N 1
ATOM 2054 C CA . SER B 1 77 ? 3.633 24.031 12.281 1 97.19 77 SER B CA 1
ATOM 2055 C C . SER B 1 77 ? 2.342 23.844 13.07 1 97.19 77 SER B C 1
ATOM 2057 O O . SER B 1 77 ? 2.332 23.156 14.102 1 97.19 77 SER B O 1
ATOM 2059 N N . LYS B 1 78 ? 1.3 24.422 12.609 1 97.5 78 LYS B N 1
ATOM 2060 C CA . LYS B 1 78 ? 0.021 24.328 13.305 1 97.5 78 LYS B CA 1
ATOM 2061 C C . LYS B 1 78 ? -0.615 22.953 13.109 1 97.5 78 LYS B C 1
ATOM 2063 O O . LYS B 1 78 ? -1.271 22.438 14.016 1 97.5 78 LYS B O 1
ATOM 2068 N N . ILE B 1 79 ? -0.384 22.359 11.969 1 97.94 79 ILE B N 1
ATOM 2069 C CA . ILE B 1 79 ? -0.885 21.016 11.68 1 97.94 79 ILE B CA 1
ATOM 2070 C C . ILE B 1 79 ? -0.355 20.031 12.719 1 97.94 79 ILE B C 1
ATOM 2072 O O . ILE B 1 79 ? -1.101 19.188 13.219 1 97.94 79 ILE B O 1
ATOM 2076 N N . HIS B 1 80 ? 0.869 20.219 13.109 1 94.88 80 HIS B N 1
ATOM 2077 C CA . HIS B 1 80 ? 1.569 19.281 13.992 1 94.88 80 HIS B CA 1
ATOM 2078 C C . HIS B 1 80 ? 1.074 19.406 15.43 1 94.88 80 HIS B C 1
ATOM 2080 O O . HIS B 1 80 ? 1.413 18.578 16.281 1 94.88 80 HIS B O 1
ATOM 2086 N N . ARG B 1 81 ? 0.224 20.359 15.727 1 95.06 81 ARG B N 1
ATOM 2087 C CA . ARG B 1 81 ? -0.222 20.625 17.094 1 95.06 81 ARG B CA 1
ATOM 2088 C C . ARG B 1 81 ? -1.656 20.141 17.297 1 95.06 81 ARG B C 1
ATOM 2090 O O . ARG B 1 81 ? -2.199 20.266 18.406 1 95.06 81 ARG B O 1
ATOM 2097 N N . ILE B 1 82 ? -2.229 19.547 16.328 1 96.06 82 ILE B N 1
ATOM 2098 C CA . ILE B 1 82 ? -3.631 19.156 16.375 1 96.06 82 ILE B CA 1
ATOM 2099 C C . ILE B 1 82 ? -3.732 17.672 16.734 1 96.06 82 ILE B C 1
ATOM 2101 O O . ILE B 1 82 ? -3.057 16.828 16.141 1 96.06 82 ILE B O 1
ATOM 2105 N N . ASN B 1 83 ? -4.523 17.359 17.734 1 94.69 83 ASN B N 1
ATOM 2106 C CA . ASN B 1 83 ? -4.883 15.977 18.047 1 94.69 83 ASN B CA 1
ATOM 2107 C C . ASN B 1 83 ? -6.117 15.523 17.266 1 94.69 83 ASN B C 1
ATOM 2109 O O . ASN B 1 83 ? -7.172 16.156 17.344 1 94.69 83 ASN B O 1
ATOM 2113 N N . SER B 1 84 ? -5.93 14.453 16.562 1 96.5 84 SER B N 1
ATOM 2114 C CA . SER B 1 84 ? -7.023 14.023 15.688 1 96.5 84 SER B CA 1
ATOM 2115 C C . SER B 1 84 ? -7.289 12.531 15.828 1 96.5 84 SER B C 1
ATOM 2117 O O . SER B 1 84 ? -6.438 11.781 16.312 1 96.5 84 SER B O 1
ATOM 2119 N N . THR B 1 85 ? -8.516 12.102 15.477 1 96.19 85 THR B N 1
ATOM 2120 C CA . THR B 1 85 ? -8.875 10.688 15.391 1 96.19 85 THR B CA 1
ATOM 2121 C C . THR B 1 85 ? -8.398 10.094 14.07 1 96.19 85 THR B C 1
ATOM 2123 O O . THR B 1 85 ? -7.887 10.805 13.211 1 96.19 85 THR B O 1
ATOM 2126 N N . ALA B 1 86 ? -8.617 8.758 13.945 1 96.69 86 ALA B N 1
ATOM 2127 C CA . ALA B 1 86 ? -8.305 8.078 12.695 1 96.69 86 ALA B CA 1
ATOM 2128 C C . ALA B 1 86 ? -9.086 8.68 11.531 1 96.69 86 ALA B C 1
ATOM 2130 O O . ALA B 1 86 ? -8.523 8.93 10.461 1 96.69 86 ALA B O 1
ATOM 2131 N N . ARG B 1 87 ? -10.281 8.984 11.781 1 96.62 87 ARG B N 1
ATOM 2132 C CA . ARG B 1 87 ? -11.125 9.562 10.742 1 96.62 87 ARG B CA 1
ATOM 2133 C C . ARG B 1 87 ? -10.625 10.945 10.336 1 96.62 87 ARG B C 1
ATOM 2135 O O . ARG B 1 87 ? -10.586 11.273 9.141 1 96.62 87 ARG B O 1
ATOM 2142 N N . GLY B 1 88 ? -10.305 11.703 11.359 1 97.69 88 GLY B N 1
ATOM 2143 C CA . GLY B 1 88 ? -9.734 13.016 11.07 1 97.69 88 GLY B CA 1
ATOM 2144 C C . GLY B 1 88 ? -8.438 12.938 10.281 1 97.69 88 GLY B C 1
ATOM 2145 O O . GLY B 1 88 ? -8.242 13.695 9.336 1 97.69 88 GLY B O 1
ATOM 2146 N N . GLU B 1 89 ? -7.617 12.016 10.656 1 98.19 89 GLU B N 1
ATOM 2147 C CA . GLU B 1 89 ? -6.328 11.844 10 1 98.19 89 GLU B CA 1
ATOM 2148 C C . GLU B 1 89 ? -6.5 11.367 8.555 1 98.19 89 GLU B C 1
ATOM 2150 O O . GLU B 1 89 ? -5.723 11.742 7.676 1 98.19 89 GLU B O 1
ATOM 2155 N N . ILE B 1 90 ? -7.461 10.547 8.305 1 98.44 90 ILE B N 1
ATOM 2156 C CA . ILE B 1 90 ? -7.715 10.078 6.945 1 98.44 90 ILE B CA 1
ATOM 2157 C C . ILE B 1 90 ? -8.172 11.242 6.074 1 98.44 90 ILE B C 1
ATOM 2159 O O . ILE B 1 90 ? -7.73 11.383 4.93 1 98.44 90 ILE B O 1
ATOM 2163 N N . ALA B 1 91 ? -9.047 12.062 6.652 1 98.19 91 ALA B N 1
ATOM 2164 C CA . ALA B 1 91 ? -9.492 13.242 5.918 1 98.19 91 ALA B CA 1
ATOM 2165 C C . ALA B 1 91 ? -8.305 14.141 5.562 1 98.19 91 ALA B C 1
ATOM 2167 O O . ALA B 1 91 ? -8.219 14.648 4.441 1 98.19 91 ALA B O 1
ATOM 2168 N N . TYR B 1 92 ? -7.473 14.297 6.52 1 98.5 92 TYR B N 1
ATOM 2169 C CA . TYR B 1 92 ? -6.27 15.102 6.344 1 98.5 92 TYR B CA 1
ATOM 2170 C C . TYR B 1 92 ? -5.367 14.508 5.27 1 98.5 92 TYR B C 1
ATOM 2172 O O . TYR B 1 92 ? -4.922 15.211 4.359 1 98.5 92 TYR B O 1
ATOM 2180 N N . ALA B 1 93 ? -5.133 13.227 5.309 1 98.75 93 ALA B N 1
ATOM 2181 C CA . ALA B 1 93 ? -4.301 12.531 4.328 1 98.75 93 ALA B CA 1
ATOM 2182 C C . ALA B 1 93 ? -4.887 12.664 2.924 1 98.75 93 ALA B C 1
ATOM 2184 O O . ALA B 1 93 ? -4.152 12.906 1.961 1 98.75 93 ALA B O 1
ATOM 2185 N N . ARG B 1 94 ? -6.145 12.516 2.895 1 98.56 94 ARG B N 1
ATOM 2186 C CA . ARG B 1 94 ? -6.832 12.641 1.612 1 98.56 94 ARG B CA 1
ATOM 2187 C C . ARG B 1 94 ? -6.609 14.023 1.006 1 98.56 94 ARG B C 1
ATOM 2189 O O . ARG B 1 94 ? -6.305 14.141 -0.183 1 98.56 94 ARG B O 1
ATOM 2196 N N . TYR B 1 95 ? -6.711 15 1.782 1 98.44 95 TYR B N 1
ATOM 2197 C CA . TYR B 1 95 ? -6.492 16.359 1.298 1 98.44 95 TYR B CA 1
ATOM 2198 C C . TYR B 1 95 ? -5.059 16.547 0.825 1 98.44 95 TYR B C 1
ATOM 2200 O O . TYR B 1 95 ? -4.816 17.078 -0.258 1 98.44 95 TYR B O 1
ATOM 2208 N N . VAL B 1 96 ? -4.129 16.141 1.612 1 98.69 96 VAL B N 1
ATOM 2209 C CA . VAL B 1 96 ? -2.713 16.344 1.329 1 98.69 96 VAL B CA 1
ATOM 2210 C C . VAL B 1 96 ? -2.344 15.656 0.019 1 98.69 96 VAL B C 1
ATOM 2212 O O . VAL B 1 96 ? -1.785 16.281 -0.885 1 98.69 96 VAL B O 1
ATOM 2215 N N . TYR B 1 97 ? -2.727 14.469 -0.124 1 98.62 97 TYR B N 1
ATOM 2216 C CA . TYR B 1 97 ? -2.33 13.711 -1.307 1 98.62 97 TYR B CA 1
ATOM 2217 C C . TYR B 1 97 ? -3.15 14.125 -2.521 1 98.62 97 TYR B C 1
ATOM 2219 O O . TYR B 1 97 ? -2.744 13.898 -3.662 1 98.62 97 TYR B O 1
ATOM 2227 N N . GLY B 1 98 ? -4.262 14.781 -2.301 1 98.31 98 GLY B N 1
ATOM 2228 C CA . GLY B 1 98 ? -5.09 15.258 -3.396 1 98.31 98 GLY B CA 1
ATOM 2229 C C . GLY B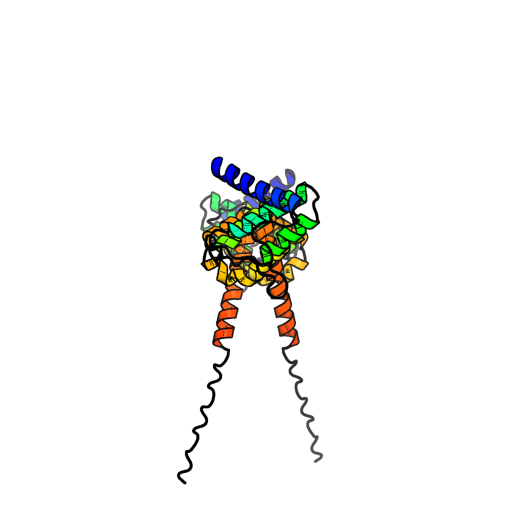 1 98 ? -4.75 16.672 -3.828 1 98.31 98 GLY B C 1
ATOM 2230 O O . GLY B 1 98 ? -5.129 17.109 -4.918 1 98.31 98 GLY B O 1
ATOM 2231 N N . ASN B 1 99 ? -4.02 17.391 -2.959 1 97.75 99 ASN B N 1
ATOM 2232 C CA . ASN B 1 99 ? -3.9 18.828 -3.236 1 97.75 99 ASN B CA 1
ATOM 2233 C C . ASN B 1 99 ? -2.447 19.281 -3.195 1 97.75 99 ASN B C 1
ATOM 2235 O O . ASN B 1 99 ? -2.172 20.484 -3.199 1 97.75 99 ASN B O 1
ATOM 2239 N N . THR B 1 100 ? -1.504 18.375 -3.139 1 97.94 100 THR B N 1
ATOM 2240 C CA . THR B 1 100 ? -0.09 18.734 -3.184 1 97.94 100 THR B CA 1
ATOM 2241 C C . THR B 1 100 ? 0.648 17.891 -4.215 1 97.94 100 THR B C 1
ATOM 2243 O O . THR B 1 100 ? 0.175 16.812 -4.602 1 97.94 100 THR B O 1
ATOM 2246 N N . SER B 1 101 ? 1.763 18.438 -4.652 1 96.31 101 SER B N 1
ATOM 2247 C CA . SER B 1 101 ? 2.58 17.703 -5.613 1 96.31 101 SER B CA 1
ATOM 2248 C C . SER B 1 101 ? 3.262 16.5 -4.961 1 96.31 101 SER B C 1
ATOM 2250 O O . SER B 1 101 ? 3.467 16.484 -3.746 1 96.31 101 SER B O 1
ATOM 2252 N N . GLN B 1 102 ? 3.615 15.578 -5.754 1 94.25 102 GLN B N 1
ATOM 2253 C CA . GLN B 1 102 ? 4.301 14.383 -5.262 1 94.25 102 GLN B CA 1
ATOM 2254 C C . GLN B 1 102 ? 5.66 14.742 -4.668 1 94.25 102 GLN B C 1
ATOM 2256 O O . GLN B 1 102 ? 6.188 14.008 -3.828 1 94.25 102 GLN B O 1
ATOM 2261 N N . ASP B 1 103 ? 6.148 15.852 -5.074 1 95.06 103 ASP B N 1
ATOM 2262 C CA . ASP B 1 103 ? 7.484 16.266 -4.645 1 95.06 103 ASP B CA 1
ATOM 2263 C C . ASP B 1 103 ? 7.422 17.016 -3.32 1 95.06 103 ASP B C 1
ATOM 2265 O O . ASP B 1 103 ? 8.461 17.344 -2.736 1 95.06 103 ASP B O 1
ATOM 2269 N N . ASP B 1 104 ? 6.266 17.297 -2.834 1 97 104 ASP B N 1
ATOM 2270 C CA . ASP B 1 104 ? 6.145 18 -1.562 1 97 104 ASP B CA 1
ATOM 2271 C C . ASP B 1 104 ? 6.336 17.047 -0.385 1 97 104 ASP B C 1
ATOM 2273 O O . ASP B 1 104 ? 5.383 16.75 0.345 1 97 104 ASP B O 1
ATOM 2277 N N . ILE B 1 105 ? 7.488 16.703 -0.112 1 96.81 105 ILE B N 1
ATOM 2278 C CA . ILE B 1 105 ? 7.855 15.734 0.917 1 96.81 105 ILE B CA 1
ATOM 2279 C C . ILE B 1 105 ? 7.602 16.328 2.299 1 96.81 105 ILE B C 1
ATOM 2281 O O . ILE B 1 105 ? 7.355 15.594 3.262 1 96.81 105 ILE B O 1
ATOM 2285 N N . THR B 1 106 ? 7.641 17.594 2.381 1 97.06 106 THR B N 1
ATOM 2286 C CA . THR B 1 106 ? 7.5 18.281 3.66 1 97.06 106 THR B CA 1
ATOM 2287 C C . THR B 1 106 ? 6.188 17.906 4.336 1 97.06 106 THR B C 1
ATOM 2289 O O . THR B 1 106 ? 6.16 17.625 5.535 1 97.06 106 THR B O 1
ATOM 2292 N N . ILE B 1 107 ? 5.133 17.906 3.551 1 97.94 107 ILE B N 1
ATOM 2293 C CA . ILE B 1 107 ? 3.836 17.672 4.176 1 97.94 107 ILE B CA 1
ATOM 2294 C C . ILE B 1 107 ? 3.432 16.203 3.994 1 97.94 107 ILE B C 1
ATOM 2296 O O . ILE B 1 107 ? 2.686 15.656 4.809 1 97.94 107 ILE B O 1
ATOM 2300 N N . ARG B 1 108 ? 3.943 15.508 3.01 1 98.44 108 ARG B N 1
ATOM 2301 C CA . ARG B 1 108 ? 3.531 14.133 2.738 1 98.44 108 ARG B CA 1
ATOM 2302 C C . ARG B 1 108 ? 4.273 13.148 3.639 1 98.44 108 ARG B C 1
ATOM 2304 O O . ARG B 1 108 ? 3.695 12.164 4.098 1 98.44 108 ARG B O 1
ATOM 2311 N N . LYS B 1 109 ? 5.508 13.398 3.904 1 98.06 109 LYS B N 1
ATOM 2312 C CA . LYS B 1 109 ? 6.316 12.453 4.672 1 98.06 109 LYS B CA 1
ATOM 2313 C C . LYS B 1 109 ? 5.754 12.266 6.078 1 98.06 109 LYS B C 1
ATOM 2315 O O . LYS B 1 109 ? 5.574 11.133 6.531 1 98.06 109 LYS B O 1
ATOM 2320 N N . PRO B 1 110 ? 5.418 13.32 6.789 1 97.94 110 PRO B N 1
ATOM 2321 C CA . PRO B 1 110 ? 4.848 13.141 8.125 1 97.94 110 PRO B CA 1
ATOM 2322 C C . PRO B 1 110 ? 3.521 12.383 8.102 1 97.94 110 PRO B C 1
ATOM 2324 O O . PRO B 1 110 ? 3.217 11.633 9.031 1 97.94 110 PRO B O 1
ATOM 2327 N N . VAL B 1 111 ? 2.773 12.594 7.09 1 98.25 111 VAL B N 1
ATOM 2328 C CA . VAL B 1 111 ? 1.51 11.875 6.953 1 98.25 111 VAL B CA 1
ATOM 2329 C C . VAL B 1 111 ? 1.777 10.375 6.832 1 98.25 111 VAL B C 1
ATOM 2331 O O . VAL B 1 111 ? 1.204 9.578 7.574 1 98.25 111 VAL B O 1
ATOM 2334 N N . ALA B 1 112 ? 2.66 10.031 5.934 1 98.62 112 ALA B N 1
ATOM 2335 C CA . ALA B 1 112 ? 3.006 8.633 5.719 1 98.62 112 ALA B CA 1
ATOM 2336 C C . ALA B 1 112 ? 3.613 8.016 6.977 1 98.62 112 ALA B C 1
ATOM 2338 O O . ALA B 1 112 ? 3.291 6.883 7.336 1 98.62 112 ALA B O 1
ATOM 2339 N N . ALA B 1 113 ? 4.441 8.758 7.602 1 98.31 113 ALA B N 1
ATOM 2340 C CA . ALA B 1 113 ? 5.102 8.273 8.812 1 98.31 113 ALA B CA 1
ATOM 2341 C C . ALA B 1 113 ? 4.086 8.023 9.93 1 98.31 113 ALA B C 1
ATOM 2343 O O . ALA B 1 113 ? 4.18 7.031 10.648 1 98.31 113 ALA B O 1
ATOM 2344 N N . PHE B 1 114 ? 3.17 8.906 10.117 1 97.88 114 PHE B N 1
ATOM 2345 C CA . PHE B 1 114 ? 2.104 8.766 11.102 1 97.88 114 PHE B CA 1
ATOM 2346 C C . PHE B 1 114 ? 1.364 7.445 10.906 1 97.88 114 PHE B C 1
ATOM 2348 O O . PHE B 1 114 ? 1.219 6.664 11.852 1 97.88 114 PHE B O 1
ATOM 2355 N N . TRP B 1 115 ? 0.986 7.191 9.719 1 98.25 115 TRP B N 1
ATOM 2356 C CA . TRP B 1 115 ? 0.18 6.008 9.43 1 98.25 115 TRP B CA 1
ATOM 2357 C C . TRP B 1 115 ? 1.042 4.75 9.43 1 98.25 115 TRP B C 1
ATOM 2359 O O . TRP B 1 115 ? 0.582 3.672 9.82 1 98.25 115 TRP B O 1
ATOM 2369 N N . ALA B 1 116 ? 2.254 4.84 8.961 1 98.44 116 ALA B N 1
ATOM 2370 C CA . ALA B 1 116 ? 3.15 3.686 8.984 1 98.44 116 ALA B CA 1
ATOM 2371 C C . ALA B 1 116 ? 3.354 3.184 10.414 1 98.44 116 ALA B C 1
ATOM 2373 O O . ALA B 1 116 ? 3.482 1.979 10.641 1 98.44 116 ALA B O 1
ATOM 2374 N N . SER B 1 117 ? 3.322 4.074 11.359 1 96.75 117 SER B N 1
ATOM 2375 C CA . SER B 1 117 ? 3.641 3.74 12.742 1 96.75 117 SER B CA 1
ATOM 2376 C C . SER B 1 117 ? 2.396 3.301 13.508 1 96.75 117 SER B C 1
ATOM 2378 O O . SER B 1 117 ? 2.498 2.615 14.523 1 96.75 117 SER B O 1
ATOM 2380 N N . ARG B 1 118 ? 1.256 3.643 12.945 1 96.31 118 ARG B N 1
ATOM 2381 C CA . ARG B 1 118 ? 0.086 3.486 13.805 1 96.31 118 ARG B CA 1
ATOM 2382 C C . ARG B 1 118 ? -1.015 2.705 13.094 1 96.31 118 ARG B C 1
ATOM 2384 O O . ARG B 1 118 ? -1.966 2.246 13.734 1 96.31 118 ARG B O 1
ATOM 2391 N N . SER B 1 119 ? -0.89 2.471 11.883 1 97.25 119 SER B N 1
ATOM 2392 C CA . SER B 1 119 ? -2.023 1.992 11.102 1 97.25 119 SER B CA 1
ATOM 2393 C C . SER B 1 119 ? -2.355 0.543 11.438 1 97.25 119 SER B C 1
ATOM 2395 O O . SER B 1 119 ? -3.465 0.078 11.172 1 97.25 119 SER B O 1
ATOM 2397 N N . HIS B 1 120 ? -1.439 -0.234 11.969 1 96.44 120 HIS B N 1
ATOM 2398 C CA . HIS B 1 120 ? -1.755 -1.61 12.328 1 96.44 120 HIS B CA 1
ATOM 2399 C C . HIS B 1 120 ? -2.857 -1.664 13.383 1 96.44 120 HIS B C 1
ATOM 2401 O O . HIS B 1 120 ? -3.586 -2.654 13.477 1 96.44 120 HIS B O 1
ATOM 2407 N N . VAL B 1 121 ? -3.082 -0.586 14.172 1 95.69 121 VAL B N 1
ATOM 2408 C CA . VAL B 1 121 ? -4.145 -0.522 15.164 1 95.69 121 VAL B CA 1
ATOM 2409 C C . VAL B 1 121 ? -5.199 0.493 14.734 1 95.69 121 VAL B C 1
ATOM 2411 O O . VAL B 1 121 ? -6.395 0.189 14.719 1 95.69 121 VAL B O 1
ATOM 2414 N N . LEU B 1 122 ? -4.758 1.666 14.273 1 95.5 122 LEU B N 1
ATOM 2415 C CA . LEU B 1 122 ? -5.613 2.82 14.023 1 95.5 122 LEU B CA 1
ATOM 2416 C C . LEU B 1 122 ? -6.602 2.535 12.898 1 95.5 122 LEU B C 1
ATOM 2418 O O . LEU B 1 122 ? -7.715 3.07 12.891 1 95.5 122 LEU B O 1
ATOM 2422 N N . ARG B 1 123 ? -6.227 1.662 11.977 1 95.5 123 ARG B N 1
ATOM 2423 C CA . ARG B 1 123 ? -7.078 1.381 10.828 1 95.5 123 ARG B CA 1
ATOM 2424 C C . ARG B 1 123 ? -8.383 0.72 11.258 1 95.5 123 ARG B C 1
ATOM 2426 O O . ARG B 1 123 ? -9.391 0.812 10.555 1 95.5 123 ARG B O 1
ATOM 2433 N N . HIS B 1 124 ? -8.445 0.082 12.445 1 95.94 124 HIS B N 1
ATOM 2434 C CA . HIS B 1 124 ? -9.641 -0.605 12.914 1 95.94 124 HIS B CA 1
ATOM 2435 C C . HIS B 1 124 ? -10.758 0.386 13.227 1 95.94 124 HIS B C 1
ATOM 2437 O O . HIS B 1 124 ? -11.938 0.024 13.203 1 95.94 124 HIS B O 1
ATOM 2443 N N . GLU B 1 125 ? -10.391 1.636 13.5 1 95.38 125 GLU B N 1
ATOM 2444 C CA . GLU B 1 125 ? -11.375 2.672 13.812 1 95.38 125 GLU B CA 1
ATOM 2445 C C . GLU B 1 125 ? -12.086 3.15 12.547 1 95.38 125 GLU B C 1
ATOM 2447 O O . GLU B 1 125 ? -13.172 3.734 12.625 1 95.38 125 GLU B O 1
ATOM 2452 N N . ALA B 1 126 ? -11.477 2.945 11.43 1 95.69 126 ALA B N 1
ATOM 2453 C CA . ALA B 1 126 ? -12.016 3.404 10.156 1 95.69 126 ALA B CA 1
ATOM 2454 C C . ALA B 1 126 ? -11.477 2.57 9 1 95.69 126 ALA B C 1
ATOM 2456 O O . ALA B 1 126 ? -10.883 3.109 8.055 1 95.69 126 ALA B O 1
ATOM 2457 N N . GLU B 1 127 ? -11.812 1.318 9.008 1 96.06 127 GLU B N 1
ATOM 2458 C CA . GLU B 1 127 ? -11.203 0.353 8.102 1 96.06 127 GLU B CA 1
ATOM 2459 C C . GLU B 1 127 ? -11.633 0.605 6.656 1 96.06 127 GLU B C 1
ATOM 2461 O O . GLU B 1 127 ? -10.797 0.605 5.75 1 96.06 127 GLU B O 1
ATOM 2466 N N . LYS B 1 128 ? -12.906 0.816 6.453 1 97.12 128 LYS B N 1
ATOM 2467 C CA . LYS B 1 128 ? -13.414 1.056 5.105 1 97.12 128 LYS B CA 1
ATOM 2468 C C . LYS B 1 128 ? -12.82 2.332 4.516 1 97.12 128 LYS B C 1
ATOM 2470 O O . LYS B 1 128 ? -12.43 2.359 3.348 1 97.12 128 LYS B O 1
ATOM 2475 N N . GLU B 1 129 ? -12.75 3.338 5.355 1 97.31 129 GLU B N 1
ATOM 2476 C CA . GLU B 1 129 ? -12.203 4.617 4.906 1 97.31 129 GLU B CA 1
ATOM 2477 C C . GLU B 1 129 ? -10.719 4.5 4.602 1 97.31 129 GLU B C 1
ATOM 2479 O O . GLU B 1 129 ? -10.227 5.102 3.641 1 97.31 129 GLU B O 1
ATOM 2484 N N . PHE B 1 130 ? -10.086 3.738 5.395 1 98.38 130 PHE B N 1
ATOM 2485 C CA . PHE B 1 130 ? -8.656 3.541 5.199 1 98.38 130 PHE B CA 1
ATOM 2486 C C . PHE B 1 130 ? -8.383 2.811 3.889 1 98.38 130 PHE B C 1
ATOM 2488 O O . PHE B 1 130 ? -7.523 3.223 3.109 1 98.38 130 PHE B O 1
ATOM 2495 N N . LYS B 1 131 ? -9.109 1.797 3.654 1 98.25 131 LYS B N 1
ATOM 2496 C CA . LYS B 1 131 ? -8.984 1.069 2.395 1 98.25 131 LYS B CA 1
ATOM 2497 C C . LYS B 1 131 ? -9.273 1.979 1.203 1 98.25 131 LYS B C 1
ATOM 2499 O O . LYS B 1 131 ? -8.508 2.014 0.241 1 98.25 131 LYS B O 1
ATOM 2504 N N . SER B 1 132 ? -10.352 2.664 1.298 1 98.31 132 SER B N 1
ATOM 2505 C CA . SER B 1 132 ? -10.734 3.572 0.223 1 98.31 132 SER B CA 1
ATOM 2506 C C . SER B 1 132 ? -9.648 4.602 -0.05 1 98.31 132 SER B C 1
ATOM 2508 O O . SER B 1 132 ? -9.367 4.93 -1.206 1 98.31 132 SER B O 1
ATOM 2510 N N . MET B 1 133 ? -9.102 5.094 1.017 1 98.19 133 MET B N 1
ATOM 2511 C CA . MET B 1 133 ? -8.016 6.066 0.917 1 98.19 133 MET B CA 1
ATOM 2512 C C . MET B 1 133 ? -6.832 5.48 0.154 1 98.19 133 MET B C 1
ATOM 2514 O O . MET B 1 133 ? -6.301 6.117 -0.76 1 98.19 133 MET B O 1
ATOM 2518 N N . CYS B 1 134 ? -6.461 4.285 0.472 1 98.31 134 CYS B N 1
ATOM 2519 C CA . CYS B 1 134 ? -5.32 3.637 -0.163 1 98.31 134 CYS B CA 1
ATOM 2520 C C . CYS B 1 134 ? -5.602 3.352 -1.634 1 98.31 134 CYS B C 1
ATOM 2522 O O . CYS B 1 134 ? -4.699 3.424 -2.469 1 98.31 134 CYS B O 1
ATOM 2524 N N . LEU B 1 135 ? -6.82 3.064 -1.997 1 98.44 135 LEU B N 1
ATOM 2525 C CA . LEU B 1 135 ? -7.188 2.73 -3.369 1 98.44 135 LEU B CA 1
ATOM 2526 C C . LEU B 1 135 ? -7.328 3.99 -4.219 1 98.44 135 LEU B C 1
ATOM 2528 O O . LEU B 1 135 ? -6.988 3.988 -5.402 1 98.44 135 LEU B O 1
ATOM 2532 N N . GLU B 1 136 ? -7.785 5.039 -3.627 1 98.25 136 GLU B N 1
ATOM 2533 C CA . GLU B 1 136 ? -7.996 6.305 -4.324 1 98.25 136 GLU B CA 1
ATOM 2534 C C . GLU B 1 136 ? -6.676 7.035 -4.551 1 98.25 136 GLU B C 1
ATOM 2536 O O . GLU B 1 136 ? -6.492 7.699 -5.57 1 98.25 136 GLU B O 1
ATOM 2541 N N . TYR B 1 137 ? -5.844 6.941 -3.637 1 98.44 137 TYR B N 1
ATOM 2542 C CA . TYR B 1 137 ? -4.523 7.562 -3.705 1 98.44 137 TYR B CA 1
ATOM 2543 C C . TYR B 1 137 ? -3.424 6.523 -3.533 1 98.44 137 TYR B C 1
ATOM 2545 O O . TYR B 1 137 ? -2.789 6.449 -2.477 1 98.44 137 TYR B O 1
ATOM 2553 N N . PRO B 1 138 ? -3.057 5.816 -4.605 1 98.31 138 PRO B N 1
ATOM 2554 C CA . PRO B 1 138 ? -2.107 4.703 -4.5 1 98.31 138 PRO B CA 1
ATOM 2555 C C . PRO B 1 138 ? -0.735 5.148 -3.996 1 98.31 138 PRO B C 1
ATOM 2557 O O . PRO B 1 138 ? -0.043 4.379 -3.324 1 98.31 138 PRO B O 1
ATOM 2560 N N . GLN B 1 139 ? -0.41 6.43 -4.34 1 98.44 139 GLN B N 1
ATOM 2561 C CA . GLN B 1 139 ? 0.858 6.934 -3.822 1 98.44 139 GLN B CA 1
ATOM 2562 C C . GLN B 1 139 ? 0.871 6.934 -2.297 1 98.44 139 GLN B C 1
ATOM 2564 O O . GLN B 1 139 ? 1.897 6.641 -1.679 1 98.44 139 GLN B O 1
ATOM 2569 N N . PHE B 1 140 ? -0.235 7.281 -1.68 1 98.69 140 PHE B N 1
ATOM 2570 C CA . PHE B 1 140 ? -0.348 7.238 -0.226 1 98.69 140 PHE B CA 1
ATOM 2571 C C . PHE B 1 140 ? -0.112 5.828 0.295 1 98.69 140 PHE B C 1
ATOM 2573 O O . PHE B 1 140 ? 0.695 5.621 1.204 1 98.69 140 PHE B O 1
ATOM 2580 N N . GLY B 1 141 ? -0.828 4.863 -0.283 1 98.62 141 GLY B N 1
ATOM 2581 C CA . GLY B 1 141 ? -0.666 3.473 0.114 1 98.62 141 GLY B CA 1
ATOM 2582 C C . GLY B 1 141 ? 0.768 2.986 0.01 1 98.62 141 GLY B C 1
ATOM 2583 O O . GLY B 1 141 ? 1.27 2.32 0.917 1 98.62 141 GLY B O 1
ATOM 2584 N N . PHE B 1 142 ? 1.353 3.395 -1.048 1 98.62 142 PHE B N 1
ATOM 2585 C CA . PHE B 1 142 ? 2.721 2.943 -1.273 1 98.62 142 PHE B CA 1
ATOM 2586 C C . PHE B 1 142 ? 3.676 3.594 -0.279 1 98.62 142 PHE B C 1
ATOM 2588 O O . PHE B 1 142 ? 4.609 2.949 0.203 1 98.62 142 PHE B O 1
ATOM 2595 N N . ASP B 1 143 ? 3.529 4.875 -0.013 1 98.62 143 ASP B N 1
ATOM 2596 C CA . ASP B 1 143 ? 4.395 5.551 0.95 1 98.62 143 ASP B CA 1
ATOM 2597 C C . ASP B 1 143 ? 4.309 4.891 2.324 1 98.62 143 ASP B C 1
ATOM 2599 O O . ASP B 1 143 ? 5.328 4.68 2.982 1 98.62 143 ASP B O 1
ATOM 2603 N N . VAL B 1 144 ? 3.111 4.609 2.75 1 98.75 144 VAL B N 1
ATOM 2604 C CA . VAL B 1 144 ? 2.91 3.943 4.035 1 98.75 144 VAL B CA 1
ATOM 2605 C C . VAL B 1 144 ? 3.555 2.559 4.004 1 98.75 144 VAL B C 1
ATOM 2607 O O . VAL B 1 144 ? 4.309 2.199 4.906 1 98.75 144 VAL B O 1
ATOM 2610 N N . LEU B 1 145 ? 3.305 1.778 2.953 1 98.75 145 LEU B N 1
ATOM 2611 C CA . LEU B 1 145 ? 3.855 0.435 2.805 1 98.75 145 LEU B CA 1
ATOM 2612 C C . LEU B 1 145 ? 5.379 0.463 2.848 1 98.75 145 LEU B C 1
ATOM 2614 O O . LEU B 1 145 ? 6 -0.326 3.564 1 98.75 145 LEU B O 1
ATOM 2618 N N . SER B 1 146 ? 5.906 1.375 2.062 1 98.31 146 SER B N 1
ATOM 2619 C CA . SER B 1 146 ? 7.359 1.486 1.986 1 98.31 146 SER B CA 1
ATOM 2620 C C . SER B 1 146 ? 7.969 1.727 3.363 1 98.31 146 SER B C 1
ATOM 2622 O O . SER B 1 146 ? 8.961 1.095 3.729 1 98.31 146 SER B O 1
ATOM 2624 N N . LEU B 1 147 ? 7.402 2.602 4.125 1 98.44 147 LEU B N 1
ATOM 2625 C CA . LEU B 1 147 ? 7.914 2.914 5.457 1 98.44 147 LEU B CA 1
ATOM 2626 C C . LEU B 1 147 ? 7.734 1.731 6.398 1 98.44 147 LEU B C 1
ATOM 2628 O O . LEU B 1 147 ? 8.617 1.439 7.211 1 98.44 147 LEU B O 1
ATOM 2632 N N . VAL B 1 148 ? 6.641 1.058 6.32 1 98.38 148 VAL B N 1
ATOM 2633 C CA . VAL B 1 148 ? 6.395 -0.117 7.152 1 98.38 148 VAL B CA 1
ATOM 2634 C C . VAL B 1 148 ? 7.426 -1.199 6.832 1 98.38 148 VAL B C 1
ATOM 2636 O O . VAL B 1 148 ? 7.949 -1.854 7.734 1 98.38 148 VAL B O 1
ATOM 2639 N N . LEU B 1 149 ? 7.684 -1.368 5.559 1 98.19 149 LEU B N 1
ATOM 2640 C CA . LEU B 1 149 ? 8.656 -2.367 5.133 1 98.19 149 LEU B CA 1
ATOM 2641 C C . LEU B 1 149 ? 10.055 -1.999 5.613 1 98.19 149 LEU B C 1
ATOM 2643 O O . LEU B 1 149 ? 10.828 -2.869 6.031 1 98.19 149 LEU B O 1
ATOM 2647 N N . ASP B 1 150 ? 10.383 -0.766 5.543 1 97.69 150 ASP B N 1
ATOM 2648 C CA . ASP B 1 150 ? 11.664 -0.302 6.062 1 97.69 150 ASP B CA 1
ATOM 2649 C C . ASP B 1 150 ? 11.797 -0.613 7.551 1 97.69 150 ASP B C 1
ATOM 2651 O O . ASP B 1 150 ? 12.859 -1.037 8.008 1 97.69 150 ASP B O 1
ATOM 2655 N N . GLN B 1 151 ? 10.781 -0.364 8.312 1 96 151 GLN B N 1
ATOM 2656 C CA . GLN B 1 151 ? 10.766 -0.654 9.742 1 96 151 GLN B CA 1
ATOM 2657 C C . GLN B 1 151 ? 10.945 -2.146 10 1 96 151 GLN B C 1
ATOM 2659 O O . GLN B 1 151 ? 11.688 -2.537 10.906 1 96 151 GLN B O 1
ATOM 2664 N N . LYS B 1 152 ? 10.266 -2.926 9.242 1 95.06 152 LYS B N 1
ATOM 2665 C CA . LYS B 1 152 ? 10.391 -4.375 9.352 1 95.06 152 LYS B CA 1
ATOM 2666 C C . LYS B 1 152 ? 11.82 -4.832 9.078 1 95.06 152 LYS B C 1
ATOM 2668 O O . LYS B 1 152 ? 12.344 -5.699 9.781 1 95.06 152 LYS B O 1
ATOM 2673 N N . GLU B 1 153 ? 12.406 -4.316 8.07 1 95.31 153 GLU B N 1
ATOM 2674 C CA . GLU B 1 153 ? 13.773 -4.656 7.695 1 95.31 153 GLU B CA 1
ATOM 2675 C C . GLU B 1 153 ? 14.758 -4.297 8.805 1 95.31 153 GLU B C 1
ATOM 2677 O O . GLU B 1 153 ? 15.656 -5.078 9.125 1 95.31 153 GLU B O 1
ATOM 2682 N N . LYS B 1 154 ? 14.555 -3.141 9.375 1 94.31 154 LYS B N 1
ATOM 2683 C CA . LYS B 1 154 ? 15.406 -2.684 10.469 1 94.31 154 LYS B CA 1
ATOM 2684 C C . LYS B 1 154 ? 15.289 -3.609 11.68 1 94.31 154 LYS B C 1
ATOM 2686 O O . LYS B 1 154 ? 16.297 -3.953 12.297 1 94.31 154 LYS B O 1
ATOM 2691 N N . ARG B 1 155 ? 14.211 -4.016 11.984 1 90.44 155 ARG B N 1
ATOM 2692 C CA . ARG B 1 155 ? 13.984 -4.922 13.102 1 90.44 155 ARG B CA 1
ATOM 2693 C C . ARG B 1 155 ? 14.633 -6.277 12.844 1 90.44 155 ARG B C 1
ATOM 2695 O O . ARG B 1 155 ? 15.172 -6.898 13.766 1 90.44 155 ARG B O 1
ATOM 2702 N N . SER B 1 156 ? 14.508 -6.734 11.68 1 88.38 156 SER B N 1
ATOM 2703 C CA . SER B 1 156 ? 15.117 -8.008 11.32 1 88.38 156 SER B CA 1
ATOM 2704 C C . SER B 1 156 ? 16.641 -7.953 11.453 1 88.38 156 SER B C 1
ATOM 2706 O O . SER B 1 156 ? 17.266 -8.914 11.906 1 88.38 156 SER B O 1
ATOM 2708 N N . HIS B 1 157 ? 17.141 -6.871 11.109 1 87.44 157 HIS B N 1
ATOM 2709 C CA . HIS B 1 157 ? 18.578 -6.668 11.234 1 87.44 157 HIS B CA 1
ATOM 2710 C C . HIS B 1 157 ? 19 -6.605 12.703 1 87.44 157 HIS B C 1
ATOM 2712 O O . HIS B 1 157 ? 20.047 -7.148 13.078 1 87.44 157 HIS B O 1
ATOM 2718 N N . ASP B 1 158 ? 18.25 -5.996 13.445 1 85.56 158 ASP B N 1
ATOM 2719 C CA . ASP B 1 158 ? 18.531 -5.867 14.867 1 85.56 158 ASP B CA 1
ATOM 2720 C C . ASP B 1 158 ? 18.438 -7.223 15.57 1 85.56 158 ASP B C 1
ATOM 2722 O O . ASP B 1 158 ? 19.25 -7.523 16.453 1 85.56 158 ASP B O 1
ATOM 2726 N N . ARG B 1 159 ? 17.547 -8.008 15.242 1 83.31 159 ARG B N 1
ATOM 2727 C CA . ARG B 1 159 ? 17.391 -9.336 15.805 1 83.31 159 ARG B CA 1
ATOM 2728 C C . ARG B 1 159 ? 18.562 -10.234 15.438 1 83.31 159 ARG B C 1
ATOM 2730 O O . ARG B 1 159 ? 19.047 -11.008 16.266 1 83.31 159 ARG B O 1
ATOM 2737 N N . LEU B 1 160 ? 18.953 -10.117 14.289 1 78.25 160 LEU B N 1
ATOM 2738 C CA . LEU B 1 160 ? 20.094 -10.898 13.828 1 78.25 160 LEU B CA 1
ATOM 2739 C C . LEU B 1 160 ? 21.375 -10.453 14.531 1 78.25 160 LEU B C 1
ATOM 2741 O O . LEU B 1 160 ? 22.219 -11.289 14.875 1 78.25 160 LEU B O 1
ATOM 2745 N N . ALA B 1 161 ? 21.328 -9.141 14.812 1 77.25 161 ALA B N 1
ATOM 2746 C CA . ALA B 1 161 ? 22.5 -8.602 15.492 1 77.25 161 ALA B CA 1
ATOM 2747 C C . ALA B 1 161 ? 22.5 -8.969 16.969 1 77.25 161 ALA B C 1
ATOM 2749 O O . ALA B 1 161 ? 23.562 -9.102 17.578 1 77.25 161 ALA B O 1
ATOM 2750 N N . GLU B 1 162 ? 21.406 -9.117 17.625 1 73.38 162 GLU B N 1
ATOM 2751 C CA . GLU B 1 162 ? 21.281 -9.43 19.031 1 73.38 162 GLU B CA 1
ATOM 2752 C C . GLU B 1 162 ? 21.359 -10.938 19.281 1 73.38 162 GLU B C 1
ATOM 2754 O O . GLU B 1 162 ? 21.531 -11.383 20.406 1 73.38 162 GLU B O 1
ATOM 2759 N N . SER B 1 163 ? 21 -11.75 18.359 1 62.91 163 SER B N 1
ATOM 2760 C CA . SER B 1 163 ? 21.125 -13.188 18.562 1 62.91 163 SER B CA 1
ATOM 2761 C C . SER B 1 163 ? 22.578 -13.586 18.828 1 62.91 163 SER B C 1
ATOM 2763 O O . SER B 1 163 ? 23.453 -13.352 18 1 62.91 163 SER B O 1
ATOM 2765 N N . PRO B 1 164 ? 22.859 -13.602 20.141 1 53.44 164 PRO B N 1
ATOM 2766 C CA . PRO B 1 164 ? 24.203 -14.023 20.531 1 53.44 164 PRO B CA 1
ATOM 2767 C C . PRO B 1 164 ? 24.766 -15.141 19.656 1 53.44 164 PRO B C 1
ATOM 2769 O O . PRO B 1 164 ? 24.016 -16.016 19.219 1 53.44 164 PRO B O 1
ATOM 2772 N N . SER B 1 165 ? 25.625 -14.906 18.828 1 50.44 165 SER B N 1
ATOM 2773 C CA . SER B 1 165 ? 26.453 -16.047 18.469 1 50.44 165 SER B CA 1
ATOM 2774 C C . SER B 1 165 ? 26.641 -17 19.641 1 50.44 165 SER B C 1
ATOM 2776 O O . SER B 1 165 ? 26.953 -16.578 20.75 1 50.44 165 SER B O 1
ATOM 2778 N N . VAL B 1 166 ? 25.984 -18 19.891 1 40.78 166 VAL B N 1
ATOM 2779 C CA . VAL B 1 166 ? 26.531 -18.984 20.812 1 40.78 166 VAL B CA 1
ATOM 2780 C C . VAL B 1 166 ? 28.047 -19.031 20.703 1 40.78 166 VAL B C 1
ATOM 2782 O O . VAL B 1 166 ? 28.578 -19.453 19.672 1 40.78 166 VAL B O 1
ATOM 2785 N N . LYS B 1 167 ? 28.797 -18.062 21.172 1 43.66 167 LYS B N 1
ATOM 2786 C CA . LYS B 1 167 ? 30.172 -18.391 21.562 1 43.66 167 LYS B CA 1
ATOM 2787 C C . LYS B 1 167 ? 30.266 -19.797 22.156 1 43.66 167 LYS B C 1
ATOM 2789 O O . LYS B 1 167 ? 29.766 -20.031 23.25 1 43.66 167 LYS B O 1
ATOM 2794 N N . GLY B 1 168 ? 29.891 -20.875 21.438 1 34.81 168 GLY B N 1
ATOM 2795 C CA . GLY B 1 168 ? 30.234 -22.234 21.859 1 34.81 168 GLY B CA 1
ATOM 2796 C C . GLY B 1 168 ? 31.578 -22.312 22.547 1 34.81 168 GLY B C 1
ATOM 2797 O O . GLY B 1 168 ? 32.594 -21.828 22.031 1 34.81 168 GLY B O 1
ATOM 2798 N N . SER B 1 169 ? 31.531 -22.125 23.797 1 41.56 169 SER B N 1
ATOM 2799 C CA . SER B 1 169 ? 32.562 -22.469 24.75 1 41.56 169 SER B CA 1
ATOM 2800 C C . SER B 1 169 ? 33.312 -23.734 24.328 1 41.56 169 SER B C 1
ATOM 2802 O O . SER B 1 169 ? 32.688 -24.797 24.203 1 41.56 169 SER B O 1
ATOM 2804 N N . ALA B 1 170 ? 34.219 -23.625 23.484 1 38.03 170 ALA B N 1
ATOM 2805 C CA . ALA B 1 170 ? 35.219 -24.688 23.328 1 38.03 170 ALA B CA 1
ATOM 2806 C C . ALA B 1 170 ? 35.75 -25.141 24.688 1 38.03 170 ALA B C 1
ATOM 2808 O O . ALA B 1 170 ? 36.406 -24.375 25.406 1 38.03 170 ALA B O 1
ATOM 2809 N N . ARG B 1 171 ? 35.062 -26 25.328 1 36.16 171 ARG B N 1
ATOM 2810 C CA . ARG B 1 171 ? 35.625 -26.719 26.453 1 36.16 171 ARG B CA 1
ATOM 2811 C C . ARG B 1 171 ? 37.031 -27.219 26.156 1 36.16 171 ARG B C 1
ATOM 2813 O O . ARG B 1 171 ? 37.25 -27.938 25.188 1 36.16 171 ARG B O 1
ATOM 2820 N N . LYS B 1 172 ? 38.031 -26.406 26.516 1 38.62 172 LYS B N 1
ATOM 2821 C CA . LYS B 1 172 ? 39.406 -26.891 26.609 1 38.62 172 LYS B CA 1
ATOM 2822 C C . LYS B 1 172 ? 39.469 -28.219 27.344 1 38.62 172 LYS B C 1
ATOM 2824 O O . LYS B 1 172 ? 39.094 -28.328 28.5 1 38.62 172 LYS B O 1
ATOM 2829 N N . ARG B 1 173 ? 39.25 -29.391 26.656 1 34.81 173 ARG B N 1
ATOM 2830 C CA . ARG B 1 173 ? 39.531 -30.734 27.156 1 34.81 173 ARG B CA 1
ATOM 2831 C C . ARG B 1 173 ? 40.969 -30.844 27.703 1 34.81 173 ARG B C 1
ATOM 2833 O O . ARG B 1 173 ? 41.938 -30.562 26.984 1 34.81 173 ARG B O 1
ATOM 2840 N N . THR B 1 174 ? 41.156 -30.328 28.922 1 38.41 174 THR B N 1
ATOM 2841 C CA . THR B 1 174 ? 42.375 -30.656 29.641 1 38.41 174 THR B CA 1
ATOM 2842 C C . THR B 1 174 ? 42.75 -32.125 29.438 1 38.41 174 THR B C 1
ATOM 2844 O O . THR B 1 174 ? 41.938 -33 29.703 1 38.41 174 THR B O 1
ATOM 2847 N N . ARG B 1 175 ? 43.656 -32.438 28.562 1 36.62 175 ARG B N 1
ATOM 2848 C CA . ARG B 1 175 ? 44.375 -33.688 28.406 1 36.62 175 ARG B CA 1
ATOM 2849 C C . ARG B 1 175 ? 44.906 -34.188 29.734 1 36.62 175 ARG B C 1
ATOM 2851 O O . ARG B 1 175 ? 45.688 -33.5 30.391 1 36.62 175 ARG B O 1
ATOM 2858 N N . MET B 1 176 ? 44.094 -34.75 30.484 1 30.62 176 MET B N 1
ATOM 2859 C CA . MET B 1 176 ? 44.625 -35.469 31.641 1 30.62 176 MET B CA 1
ATOM 2860 C C . MET B 1 176 ? 45.812 -36.344 31.25 1 30.62 176 MET B C 1
ATOM 2862 O O . MET B 1 176 ? 45.75 -37.094 30.281 1 30.62 176 MET B O 1
ATOM 2866 N N . GLN B 1 177 ? 47 -35.75 31.359 1 35.53 177 GLN B N 1
ATOM 2867 C CA . GLN B 1 177 ? 48.25 -36.5 31.406 1 35.53 177 GLN B CA 1
ATOM 2868 C C . GLN B 1 177 ? 48.125 -37.719 32.312 1 35.53 177 GLN B C 1
ATOM 2870 O O . GLN B 1 177 ? 47.844 -37.594 33.5 1 35.53 177 GLN B O 1
ATOM 2875 N N . LEU B 1 178 ? 47.562 -38.812 31.844 1 25.17 178 LEU B N 1
ATOM 2876 C CA . LEU B 1 178 ? 47.969 -40.031 32.531 1 25.17 178 LEU B CA 1
ATOM 2877 C C . LEU B 1 178 ? 49.469 -40.281 32.344 1 25.17 178 LEU B C 1
ATOM 2879 O O . LEU B 1 178 ? 50 -40.156 31.234 1 25.17 178 LEU B O 1
#

Secondary structure (DSSP, 8-state):
-HHHHHHHHHHHHHHHHHHHHHS--SSPBPPTTT-PBPP-TTS-SSBSSSHHHHHHHHHHHHHHHHT-HHHHHHHHHHHTT--B-HHHHHHHHHHHHHHS-TT-HHHHHHHHHHHHHHHHHHGGGSHHHHHHHHHH-HHHHHHHHHHHHHHHHHHHHHHHHHS---------------/-HHHHHHHHHHHHHHHHHHHHHS--SSPBPPTTT-PBPP-TTS-SSBSSSHHHHHHHHHHHHHHHHT-HHHHHHHHHHHTT--B-HHHHHHHHHHHHHHS-TT-HHHHHHHHHHHHHHHHHHGGGSHHHHHHHHHH-HHHHHHHHHHHHHHHHHHHHHHHHHS---------------

pLDDT: mean 89.64, std 17.21, range [25.17, 98.75]